Protein AF-A0A357KNW3-F1 (afdb_monomer)

Radius of gyration: 24.99 Å; Cα contacts (8 Å, |Δi|>4): 440; chains: 1; bounding box: 54×66×64 Å

Mean predicted aligned error: 5.66 Å

Solvent-accessible surface area (backbone atoms only — not comparable to full-atom values): 17071 Å² total; per-residue (Å²): 138,83,79,76,77,76,59,96,86,37,42,68,58,29,43,52,49,17,56,53,26,47,78,66,72,36,52,70,63,14,50,54,28,35,54,54,20,33,71,77,40,81,80,43,59,69,56,43,49,56,43,24,56,51,24,54,76,69,62,43,50,71,61,18,48,56,42,24,58,59,33,40,73,35,95,89,40,25,58,59,20,27,46,52,47,13,49,54,27,45,77,70,65,39,37,71,62,12,35,64,26,20,67,70,41,83,58,72,91,58,22,66,64,28,53,53,47,35,29,50,28,29,41,77,72,69,37,47,70,59,18,52,51,48,43,55,55,52,39,72,76,52,88,53,66,67,64,38,49,52,43,49,52,53,50,33,45,53,28,46,78,69,68,37,39,69,58,22,38,52,51,41,53,57,51,35,72,81,44,73,79,45,54,68,55,34,49,55,35,17,56,36,18,54,79,66,72,33,55,73,53,20,50,54,31,33,48,53,41,38,70,78,36,80,79,46,35,66,46,29,26,53,50,11,38,50,27,38,72,79,39,89,50,45,75,59,11,46,54,30,27,52,52,14,30,75,75,42,79,83,41,35,70,43,31,26,40,46,9,50,40,29,41,76,72,68,40,54,71,61,11,45,55,29,17,54,53,13,37,72,74,42,90,42,60,66,41,35,43,55,37,22,54,49,32,39,78,72,67,42,46,71,60,18,52,51,42,42,54,55,39,35,73,78,40,77,78,44,66,68,48,52,55,50,53,57,61,75,74,109

Foldseek 3Di:
DDPPPDDPQALVVLQVVLVVCVVVVVLVSSLVSLVSSCVSPVPPLVSLLVNLVSCVVVLVLVSNLVSLVSSCPDPVCVLVSLQSQLVNCVVVVVLVRSLVSLVVNDDDPCVLVSQLSNLVSCLSVVNNVVSLVSLVVVLVVDDDPVSNVSSLLSNLVSCVVVVVLVVSLVSLVVVCVVVVLPLVSLCSNLVSCVSVVNPVSNLVSLVSNCVVPVQPLVSLLVNLLCCLPVHPPLVSSLVSLVSSCVNPVQALSSLLSNLSSCVSVVVLVSSLVSLVSSCVSPVAQVSLLSNLVSCVVVVVLVVSLVSLVVSCVVVVPPPSSVVSNVVSVD

Nearest PDB structures (foldseek):
  7rqf-assembly1_A  TM=8.448E-01  e=4.863E-18  Pseudomonas aeruginosa PAO1
  8sxg-assembly1_C  TM=8.607E-01  e=9.891E-18  Pseudomonas aeruginosa
  6eou-assembly1_A  TM=5.782E-01  e=3.228E-12  Homo sapiens
  4r7s-assembly1_A  TM=6.249E-01  e=8.201E-07  Parabacteroides merdae ATCC 43184
  1fch-assembly1_A  TM=4.458E-01  e=5.600E-06  Homo sapiens

Structure (mmCIF, N/CA/C/O backbone):
data_AF-A0A357KNW3-F1
#
_entry.id   AF-A0A357KNW3-F1
#
loop_
_atom_site.group_PDB
_atom_site.id
_atom_site.type_symbol
_atom_site.label_atom_id
_atom_site.label_alt_id
_atom_site.label_comp_id
_atom_site.label_asym_id
_atom_site.label_entity_id
_atom_site.label_seq_id
_atom_site.pdbx_PDB_ins_code
_atom_site.Ca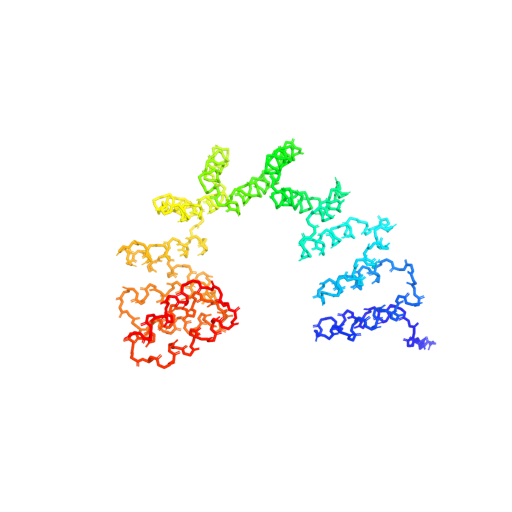rtn_x
_atom_site.Cartn_y
_atom_site.Cartn_z
_atom_site.occupancy
_atom_site.B_iso_or_equiv
_atom_site.auth_seq_id
_atom_site.auth_comp_id
_atom_site.auth_asym_id
_atom_site.auth_atom_id
_atom_site.pdbx_PDB_model_num
ATOM 1 N N . ARG A 1 1 ? 19.218 -44.886 -27.984 1.00 38.03 1 ARG A N 1
ATOM 2 C CA . ARG A 1 1 ? 18.604 -44.031 -26.939 1.00 38.03 1 ARG A CA 1
ATOM 3 C C . ARG A 1 1 ? 19.745 -43.354 -26.192 1.00 38.03 1 ARG A C 1
ATOM 5 O O . ARG A 1 1 ? 20.152 -43.831 -25.143 1.00 38.03 1 ARG A O 1
ATOM 12 N N . GLU A 1 2 ? 20.323 -42.320 -26.797 1.00 39.97 2 GLU A N 1
ATOM 13 C CA . GLU A 1 2 ? 21.315 -41.470 -26.139 1.00 39.97 2 GLU A CA 1
ATOM 14 C C . GLU A 1 2 ? 20.569 -40.546 -25.180 1.00 39.97 2 GLU A C 1
ATOM 16 O O . GLU A 1 2 ? 19.839 -39.655 -25.602 1.00 39.97 2 GLU A O 1
ATOM 21 N N . MET A 1 3 ? 20.700 -40.802 -23.880 1.00 39.72 3 MET A N 1
ATOM 22 C CA . MET A 1 3 ? 20.480 -39.759 -22.888 1.00 39.72 3 MET A CA 1
ATOM 23 C C . MET A 1 3 ? 21.673 -38.812 -22.997 1.00 39.72 3 MET A C 1
ATOM 25 O O . MET A 1 3 ? 22.758 -39.120 -22.504 1.00 39.72 3 MET A O 1
ATOM 29 N N . THR A 1 4 ? 21.486 -37.685 -23.678 1.00 44.97 4 THR A N 1
ATOM 30 C CA . THR A 1 4 ? 22.385 -36.536 -23.598 1.00 44.97 4 THR A CA 1
ATOM 31 C C . THR A 1 4 ? 22.527 -36.160 -22.126 1.00 44.97 4 THR A C 1
ATOM 33 O O . THR A 1 4 ? 21.596 -35.659 -21.495 1.00 44.97 4 THR A O 1
ATOM 36 N N . ARG A 1 5 ? 23.698 -36.445 -21.546 1.00 45.50 5 ARG A N 1
ATOM 37 C CA . ARG A 1 5 ? 24.138 -35.834 -20.289 1.00 45.50 5 ARG A CA 1
ATOM 38 C C . ARG A 1 5 ? 24.083 -34.324 -20.510 1.00 45.50 5 ARG A C 1
ATOM 40 O O . ARG A 1 5 ? 24.938 -33.790 -21.211 1.00 45.50 5 ARG A O 1
ATOM 47 N N . LYS A 1 6 ? 23.060 -33.652 -19.975 1.00 53.25 6 LYS A N 1
ATOM 48 C CA . LYS A 1 6 ? 23.026 -32.189 -19.946 1.00 53.25 6 LYS A CA 1
ATOM 49 C C . LYS A 1 6 ? 24.249 -31.723 -19.161 1.00 53.25 6 LYS A C 1
ATOM 51 O O . LYS A 1 6 ? 24.476 -32.190 -18.043 1.00 53.25 6 LYS A O 1
ATOM 56 N N . SER A 1 7 ? 25.072 -30.896 -19.795 1.00 56.16 7 SER A N 1
ATOM 57 C CA . SER A 1 7 ? 26.295 -30.384 -19.186 1.00 56.16 7 SER A CA 1
ATOM 58 C C . SER A 1 7 ? 25.946 -29.536 -17.951 1.00 56.16 7 SER A C 1
ATOM 60 O O . SER A 1 7 ? 24.917 -28.861 -17.970 1.00 56.16 7 SER A O 1
ATOM 62 N N . PRO A 1 8 ? 26.780 -29.523 -16.894 1.00 58.44 8 PRO A N 1
ATOM 63 C CA . PRO A 1 8 ? 26.630 -28.611 -15.750 1.00 58.44 8 PRO A CA 1
ATOM 64 C C . PRO A 1 8 ? 26.615 -27.121 -16.141 1.00 58.44 8 PRO A C 1
ATOM 66 O O . PRO A 1 8 ? 26.144 -26.292 -15.369 1.00 58.44 8 PRO A O 1
ATOM 69 N N . ASP A 1 9 ? 27.094 -26.812 -17.349 1.00 65.94 9 ASP A N 1
ATOM 70 C CA . ASP A 1 9 ? 27.173 -25.484 -17.960 1.00 65.94 9 ASP A CA 1
ATOM 71 C C . ASP A 1 9 ? 26.069 -25.270 -19.017 1.00 65.94 9 ASP A C 1
ATOM 73 O O . ASP A 1 9 ? 26.326 -24.819 -20.131 1.00 65.94 9 ASP A O 1
ATOM 77 N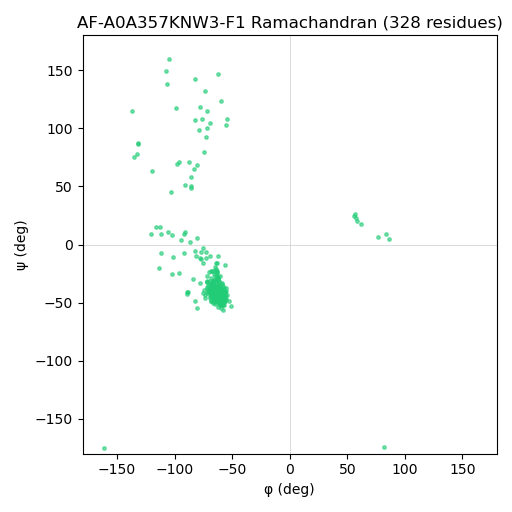 N . ASP A 1 10 ? 24.831 -25.652 -18.701 1.00 86.62 10 ASP A N 1
ATOM 78 C CA . ASP A 1 10 ? 23.648 -25.329 -19.509 1.00 86.62 10 ASP A CA 1
ATOM 79 C C . ASP A 1 10 ? 22.937 -24.111 -18.896 1.00 86.62 10 ASP A C 1
ATOM 81 O O . ASP A 1 10 ? 22.465 -24.156 -17.755 1.00 86.62 10 ASP A O 1
ATOM 85 N N . ALA A 1 11 ? 22.865 -23.012 -19.652 1.00 88.44 11 ALA A N 1
ATOM 86 C CA . ALA A 1 11 ? 22.267 -21.760 -19.197 1.00 88.44 11 ALA A CA 1
ATOM 87 C C . ALA A 1 11 ? 20.791 -21.923 -18.789 1.00 88.44 11 ALA A C 1
ATOM 89 O O . ALA A 1 11 ? 20.365 -21.306 -17.812 1.00 88.44 11 ALA A O 1
ATOM 90 N N . GLU A 1 12 ? 20.023 -22.796 -19.453 1.00 88.50 12 GLU A N 1
ATOM 91 C CA . GLU A 1 12 ? 18.617 -23.046 -19.104 1.00 88.50 12 GLU A CA 1
ATOM 92 C C . GLU A 1 12 ? 18.477 -23.809 -17.779 1.00 88.50 12 GLU A C 1
ATOM 94 O O . GLU A 1 12 ? 17.554 -23.563 -16.987 1.00 88.50 12 GLU A O 1
ATOM 99 N N . LEU A 1 13 ? 19.404 -24.737 -17.510 1.00 90.25 13 LEU A N 1
ATOM 100 C CA . LEU A 1 13 ? 19.455 -25.451 -16.234 1.00 90.25 13 LEU A CA 1
ATOM 101 C C . LEU A 1 13 ? 19.852 -24.511 -15.099 1.00 90.25 13 LEU A C 1
ATOM 103 O O . LEU A 1 13 ? 19.216 -24.538 -14.045 1.00 90.25 13 LEU A O 1
ATOM 107 N N . LEU A 1 14 ? 20.851 -23.655 -15.323 1.00 92.44 14 LEU A N 1
ATOM 108 C CA . LEU A 1 14 ? 21.273 -22.647 -14.352 1.00 92.44 14 LEU A CA 1
ATOM 109 C C . LEU A 1 14 ? 20.150 -21.641 -14.069 1.00 92.44 14 LEU A C 1
ATOM 111 O O . LEU A 1 14 ? 19.898 -21.338 -12.905 1.00 92.44 14 LEU A O 1
ATOM 115 N N . HIS A 1 15 ? 19.404 -21.206 -15.090 1.00 92.31 15 HIS A N 1
ATOM 116 C CA . HIS A 1 15 ? 18.210 -20.366 -14.925 1.00 92.31 15 HIS A CA 1
ATOM 117 C C . HIS A 1 15 ? 17.147 -21.042 -14.066 1.00 92.31 15 HIS A C 1
ATOM 119 O O . HIS A 1 15 ? 16.589 -20.455 -13.139 1.00 92.31 15 HIS A O 1
ATOM 125 N N . SER A 1 16 ? 16.845 -22.301 -14.369 1.00 92.94 16 SER A N 1
ATOM 126 C CA . SER A 1 16 ? 15.817 -23.051 -13.652 1.00 92.94 16 SER A CA 1
ATOM 127 C C . SER A 1 16 ? 16.219 -23.305 -12.201 1.00 92.94 16 SER A C 1
ATOM 129 O O . SER A 1 16 ? 15.393 -23.126 -11.305 1.00 92.94 16 SER A O 1
ATOM 131 N N . LEU A 1 17 ? 17.493 -23.620 -11.956 1.00 94.00 17 LEU A N 1
ATOM 132 C CA . LEU A 1 17 ? 18.052 -23.735 -10.613 1.00 94.00 17 LEU A CA 1
ATOM 133 C C . LEU A 1 17 ? 17.984 -22.401 -9.860 1.00 94.00 17 LEU A C 1
ATOM 135 O O . LEU A 1 17 ? 17.530 -22.378 -8.719 1.00 94.00 17 LEU A O 1
ATOM 139 N N . ALA A 1 18 ? 18.362 -21.292 -10.498 1.00 94.19 18 ALA A N 1
ATOM 140 C CA . ALA A 1 18 ? 18.275 -19.962 -9.904 1.00 94.19 18 ALA A CA 1
ATOM 141 C C . ALA A 1 18 ? 16.837 -19.633 -9.471 1.00 94.19 18 ALA A C 1
ATOM 143 O O . ALA A 1 18 ? 16.607 -19.251 -8.327 1.00 94.19 18 ALA A O 1
ATOM 144 N N . ARG A 1 19 ? 15.839 -19.890 -10.329 1.00 93.62 19 ARG A N 1
ATOM 145 C CA . ARG A 1 19 ? 14.414 -19.711 -9.989 1.00 93.62 19 ARG A CA 1
ATOM 146 C C . ARG A 1 19 ? 13.968 -20.577 -8.810 1.00 93.62 19 ARG A C 1
ATOM 148 O O . ARG A 1 19 ? 13.174 -20.124 -7.988 1.00 93.62 19 ARG A O 1
ATOM 155 N N . MET A 1 20 ? 14.455 -21.816 -8.710 1.00 95.31 20 MET A N 1
ATOM 156 C CA . MET A 1 20 ? 14.173 -22.679 -7.556 1.00 95.31 20 MET A CA 1
ATOM 157 C C . MET A 1 20 ? 14.801 -22.137 -6.270 1.00 95.31 20 MET A C 1
ATOM 159 O O . MET A 1 20 ? 14.164 -22.184 -5.221 1.00 95.31 20 MET A O 1
ATOM 163 N N . LEU A 1 21 ? 16.020 -21.602 -6.352 1.00 95.12 21 LEU A N 1
ATOM 164 C CA . LEU A 1 21 ? 16.721 -21.003 -5.218 1.00 95.12 21 LEU A CA 1
ATOM 165 C C . LEU A 1 21 ? 16.020 -19.729 -4.726 1.00 95.12 21 LEU A C 1
ATOM 167 O O . LEU A 1 21 ? 15.837 -19.592 -3.520 1.00 95.12 21 LEU A O 1
ATOM 171 N N . VAL A 1 22 ? 15.519 -18.876 -5.631 1.00 93.62 22 VAL A N 1
ATOM 172 C CA . VAL A 1 22 ? 14.667 -17.723 -5.270 1.00 93.62 22 VAL A CA 1
ATOM 173 C C . VAL A 1 22 ? 13.430 -18.183 -4.497 1.00 93.62 22 VAL A C 1
ATOM 175 O O . VAL A 1 22 ? 13.154 -17.663 -3.424 1.00 93.62 22 VAL A O 1
ATOM 178 N N . LYS A 1 23 ? 12.717 -19.213 -4.977 1.00 93.25 23 LYS A N 1
ATOM 179 C CA . LYS A 1 23 ? 11.541 -19.764 -4.268 1.00 93.25 23 LYS A CA 1
ATOM 180 C C . LYS A 1 23 ? 11.873 -20.360 -2.897 1.00 93.25 23 LYS A C 1
ATOM 182 O O . LYS A 1 23 ? 10.988 -20.476 -2.057 1.00 93.25 23 LYS A O 1
ATOM 187 N N . ALA A 1 24 ? 13.121 -20.767 -2.690 1.00 94.69 24 ALA A N 1
ATOM 188 C CA . ALA A 1 24 ? 13.625 -21.272 -1.420 1.00 94.69 24 ALA A CA 1
ATOM 189 C C . ALA A 1 24 ? 14.240 -20.168 -0.535 1.00 94.69 24 ALA A C 1
ATOM 191 O O . ALA A 1 24 ? 14.865 -20.499 0.470 1.00 94.69 24 ALA A O 1
ATOM 192 N N . ASN A 1 25 ? 14.097 -18.887 -0.905 1.00 93.06 25 ASN A N 1
ATOM 193 C CA . ASN A 1 25 ? 14.701 -17.725 -0.240 1.00 93.06 25 ASN A CA 1
ATOM 194 C C . ASN A 1 25 ? 16.238 -17.792 -0.135 1.00 93.06 25 ASN A C 1
ATOM 196 O O . ASN A 1 25 ? 16.834 -17.221 0.774 1.00 93.06 25 ASN A O 1
ATOM 200 N N . ARG A 1 26 ? 16.897 -18.511 -1.052 1.00 95.25 26 ARG A N 1
ATOM 201 C CA . ARG A 1 26 ? 18.362 -18.612 -1.154 1.00 95.25 26 ARG A CA 1
ATOM 202 C C . ARG A 1 26 ? 18.866 -17.648 -2.221 1.00 95.25 26 ARG A C 1
ATOM 204 O O . ARG A 1 26 ? 19.261 -18.060 -3.315 1.00 95.25 26 ARG A O 1
ATOM 211 N N . TYR A 1 27 ? 18.767 -16.360 -1.927 1.00 93.06 27 TYR A N 1
ATOM 212 C CA . TYR A 1 27 ? 18.923 -15.301 -2.919 1.00 93.06 27 TYR A CA 1
ATOM 213 C C . TYR A 1 27 ? 20.358 -15.155 -3.432 1.00 93.06 27 TYR A C 1
ATOM 215 O O . TYR A 1 27 ? 20.560 -15.026 -4.636 1.00 93.06 27 TYR A O 1
ATOM 223 N N . GLU A 1 28 ? 21.362 -15.274 -2.568 1.00 92.75 28 GLU A N 1
ATOM 224 C CA . GLU A 1 28 ? 22.778 -15.182 -2.939 1.00 92.75 28 GLU A CA 1
ATOM 225 C C . GLU A 1 28 ? 23.192 -16.350 -3.847 1.00 92.75 28 GLU A C 1
ATOM 227 O O . GLU A 1 28 ? 23.894 -16.174 -4.846 1.00 92.75 28 GLU A O 1
ATOM 232 N N . ASP A 1 29 ? 22.699 -17.555 -3.548 1.00 94.44 29 ASP A N 1
ATOM 233 C CA . ASP A 1 29 ? 22.936 -18.728 -4.390 1.00 94.44 29 ASP A CA 1
ATOM 234 C C . ASP A 1 29 ? 22.255 -18.582 -5.753 1.00 94.44 29 ASP A C 1
ATOM 236 O O . ASP A 1 29 ? 22.840 -18.949 -6.779 1.00 94.44 29 ASP A O 1
ATOM 240 N N . ALA A 1 30 ? 21.024 -18.055 -5.768 1.00 95.69 30 ALA A N 1
ATOM 241 C CA . ALA A 1 30 ? 20.287 -17.773 -6.994 1.00 95.69 30 ALA A CA 1
ATOM 242 C C . ALA A 1 30 ? 21.027 -16.748 -7.859 1.00 95.69 30 ALA A C 1
ATOM 244 O O . ALA A 1 30 ? 21.212 -16.982 -9.054 1.00 95.69 30 ALA A O 1
ATOM 245 N N . HIS A 1 31 ? 21.504 -15.663 -7.246 1.00 94.56 31 HIS A N 1
ATOM 246 C CA . HIS A 1 31 ? 22.295 -14.617 -7.893 1.00 94.56 31 HIS A CA 1
ATOM 247 C C . HIS A 1 31 ? 23.541 -15.206 -8.558 1.00 94.56 31 HIS A C 1
ATOM 249 O O . HIS A 1 31 ? 23.752 -15.018 -9.757 1.00 94.56 31 HIS A O 1
ATOM 255 N N . SER A 1 32 ? 24.283 -16.059 -7.840 1.00 94.44 32 SER A N 1
ATOM 256 C CA . SER A 1 32 ? 25.444 -16.763 -8.397 1.00 94.44 32 SER A CA 1
ATOM 257 C C . SER A 1 32 ? 25.093 -17.627 -9.617 1.00 94.44 32 SER A C 1
ATOM 259 O O . SER A 1 32 ? 25.837 -17.637 -10.603 1.00 94.44 32 SER A O 1
ATOM 261 N N . GLN A 1 33 ? 23.963 -18.346 -9.596 1.00 95.38 33 GLN A N 1
ATOM 262 C CA . GLN A 1 33 ? 23.545 -19.160 -10.746 1.00 95.38 33 GLN A CA 1
ATOM 263 C C . GLN A 1 33 ? 23.121 -18.302 -11.941 1.00 95.38 33 GLN A C 1
ATOM 265 O O . GLN A 1 33 ? 23.496 -18.620 -13.069 1.00 95.38 33 GLN A O 1
ATOM 270 N N . TYR A 1 34 ? 22.402 -17.202 -11.710 1.00 95.12 34 TYR A N 1
ATOM 271 C CA . TYR A 1 34 ? 22.047 -16.252 -12.764 1.00 95.12 34 TYR A CA 1
ATOM 272 C C . TYR A 1 34 ? 23.286 -15.641 -13.420 1.00 95.12 34 TYR A C 1
ATOM 274 O O . TYR A 1 34 ? 23.376 -15.618 -14.646 1.00 95.12 34 TYR A O 1
ATOM 282 N N . GLN A 1 35 ? 24.282 -15.226 -12.633 1.00 94.12 35 GLN A N 1
ATOM 283 C CA . GLN A 1 35 ? 25.541 -14.707 -13.170 1.00 94.12 35 GLN A CA 1
ATOM 284 C C . GLN A 1 35 ? 26.280 -15.744 -14.024 1.00 94.12 35 GLN A C 1
ATOM 286 O O . GLN A 1 35 ? 26.827 -15.405 -15.073 1.00 94.12 35 GLN A O 1
ATOM 291 N N . LYS A 1 36 ? 26.301 -17.017 -13.606 1.00 94.31 36 LYS A N 1
ATOM 292 C CA . LYS A 1 36 ? 26.880 -18.100 -14.418 1.00 94.31 36 LYS A CA 1
ATOM 293 C C . LYS A 1 36 ? 26.101 -18.307 -15.716 1.00 94.31 36 LYS A C 1
ATOM 295 O O . LYS A 1 36 ? 26.723 -18.396 -16.770 1.00 94.31 36 LYS A O 1
ATOM 300 N N . ALA A 1 37 ? 24.769 -18.330 -15.654 1.00 94.19 37 ALA A N 1
ATOM 301 C CA . ALA A 1 37 ? 23.917 -18.468 -16.833 1.00 94.19 37 ALA A CA 1
ATOM 302 C C . ALA A 1 37 ? 24.152 -17.321 -17.831 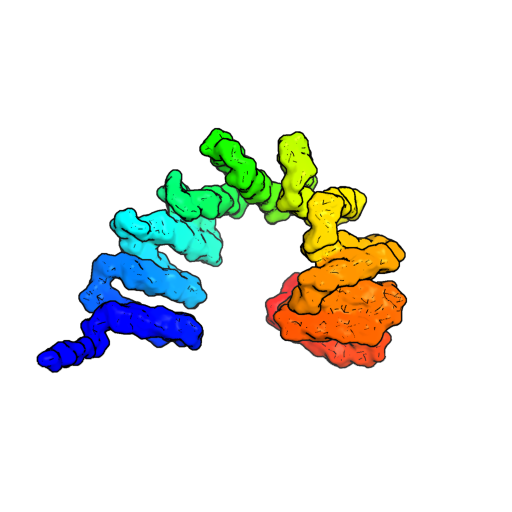1.00 94.19 37 ALA A C 1
ATOM 304 O O . ALA A 1 37 ? 24.328 -17.561 -19.024 1.00 94.19 37 ALA A O 1
ATOM 305 N N . LEU A 1 38 ? 24.250 -16.084 -17.336 1.00 92.56 38 LEU A N 1
ATOM 306 C CA . LEU A 1 38 ? 24.493 -14.902 -18.159 1.00 92.56 38 LEU A CA 1
ATOM 307 C C . LEU A 1 38 ? 25.913 -14.879 -18.748 1.00 92.56 38 LEU A C 1
ATOM 309 O O . LEU A 1 38 ? 26.095 -14.421 -19.868 1.00 92.56 38 LEU A O 1
ATOM 313 N N . LYS A 1 39 ? 26.926 -15.427 -18.062 1.00 92.88 39 LYS A N 1
ATOM 314 C CA . LYS A 1 39 ? 28.266 -15.611 -18.659 1.00 92.88 39 LYS A CA 1
ATOM 315 C C . LYS A 1 39 ? 28.243 -16.549 -19.868 1.00 92.88 39 LYS A C 1
ATOM 317 O O . LYS A 1 39 ? 29.023 -16.346 -20.793 1.00 92.88 39 LYS A O 1
ATOM 322 N N . LEU A 1 40 ? 27.371 -17.560 -19.860 1.00 92.94 40 LEU A N 1
ATOM 323 C CA . LEU A 1 40 ? 27.194 -18.484 -20.985 1.00 92.94 40 LEU A CA 1
ATOM 324 C C . LEU A 1 40 ? 26.359 -17.870 -22.114 1.00 92.94 40 LEU A C 1
ATOM 326 O O . LEU A 1 40 ? 26.599 -18.172 -23.280 1.00 92.94 40 LEU A O 1
ATOM 330 N N . GLN A 1 41 ? 25.392 -17.010 -21.778 1.00 92.50 41 GLN A N 1
ATOM 331 C CA . GLN A 1 41 ? 24.532 -16.315 -22.739 1.00 92.50 41 GLN A CA 1
ATOM 332 C C . GLN A 1 41 ? 24.424 -14.811 -22.416 1.00 92.50 41 GLN A C 1
ATOM 334 O O . GLN A 1 41 ? 23.407 -14.371 -21.876 1.00 92.50 41 GLN A O 1
ATOM 339 N N . PRO A 1 42 ? 25.442 -13.996 -22.759 1.00 88.06 42 PRO A N 1
ATOM 340 C CA . PRO A 1 42 ? 25.517 -12.591 -22.331 1.00 88.06 42 PRO A CA 1
ATOM 341 C C . PRO A 1 42 ? 24.423 -11.668 -22.878 1.00 88.06 42 PRO A C 1
ATOM 343 O O . PRO A 1 42 ? 24.212 -10.586 -22.327 1.00 88.06 42 PRO A O 1
ATOM 346 N N . GLU A 1 43 ? 23.756 -12.070 -23.959 1.00 87.00 43 GLU A N 1
ATOM 347 C CA . GLU A 1 43 ? 22.685 -11.320 -24.635 1.00 87.00 43 GLU A CA 1
ATOM 348 C C . GLU A 1 43 ? 21.290 -11.910 -24.371 1.00 87.00 43 GLU A C 1
ATOM 350 O O . GLU A 1 43 ? 20.310 -11.519 -25.001 1.00 87.00 43 GLU A O 1
ATOM 355 N N . ASN A 1 44 ? 21.166 -12.853 -23.433 1.00 91.06 44 ASN A N 1
ATOM 356 C CA . ASN A 1 44 ? 19.862 -13.373 -23.044 1.00 91.06 44 ASN A CA 1
ATOM 357 C C . ASN A 1 44 ? 19.161 -12.384 -22.097 1.00 91.06 44 ASN A C 1
ATOM 359 O O . ASN A 1 44 ? 19.420 -12.347 -20.891 1.00 91.06 44 ASN A O 1
ATOM 363 N N . PHE A 1 45 ? 18.259 -11.583 -22.662 1.00 92.56 45 PHE A N 1
ATOM 364 C CA . PHE A 1 45 ? 17.516 -10.564 -21.926 1.00 92.56 45 PHE A CA 1
ATOM 365 C C . PHE A 1 45 ? 16.530 -11.135 -20.895 1.00 92.56 45 PHE A C 1
ATOM 367 O O . PHE A 1 45 ? 16.249 -10.452 -19.916 1.00 92.56 45 PHE A O 1
ATOM 374 N N . ASP A 1 46 ? 16.062 -12.380 -21.032 1.00 91.69 46 ASP A N 1
ATOM 375 C CA . ASP A 1 46 ? 15.208 -13.022 -20.018 1.00 91.69 46 ASP A CA 1
ATOM 376 C C . ASP A 1 46 ? 16.002 -13.386 -18.755 1.00 91.69 46 ASP A C 1
ATOM 378 O O . ASP A 1 46 ? 15.517 -13.237 -17.624 1.00 91.69 46 ASP A O 1
ATOM 382 N N . LEU A 1 47 ? 17.249 -13.840 -18.933 1.00 92.75 47 LEU A N 1
ATOM 383 C CA . LEU A 1 47 ? 18.184 -14.062 -17.827 1.00 92.75 47 LEU A CA 1
ATOM 384 C C . LEU A 1 47 ? 18.565 -12.746 -17.165 1.00 92.75 47 LEU A C 1
ATOM 386 O O . LEU A 1 47 ? 18.558 -12.660 -15.938 1.00 92.75 47 LEU A O 1
ATOM 390 N N . LEU A 1 48 ? 18.863 -11.728 -17.976 1.00 94.12 48 LEU A N 1
ATOM 391 C CA . LEU A 1 48 ? 19.208 -10.401 -17.484 1.00 94.12 48 LEU A CA 1
ATOM 392 C C . LEU A 1 48 ? 18.050 -9.778 -16.698 1.00 94.12 48 LEU A C 1
ATOM 394 O O . LEU A 1 48 ? 18.279 -9.249 -15.617 1.00 94.12 48 LEU A O 1
ATOM 398 N N . TYR A 1 49 ? 16.816 -9.907 -17.189 1.00 94.88 49 TYR A N 1
ATOM 399 C CA . TYR A 1 49 ? 15.617 -9.477 -16.474 1.00 94.88 49 TYR A CA 1
ATOM 400 C C . TYR A 1 49 ? 15.472 -10.198 -15.134 1.00 94.88 49 TYR A C 1
ATOM 402 O O . TYR A 1 49 ? 15.339 -9.555 -14.097 1.00 94.88 49 TYR A O 1
ATOM 410 N N . SER A 1 50 ? 15.579 -11.530 -15.132 1.00 94.81 50 SER A N 1
ATOM 411 C CA . SER A 1 50 ? 15.462 -12.325 -13.904 1.00 94.81 50 SER A CA 1
ATOM 412 C C . SER A 1 50 ? 16.527 -11.955 -12.858 1.00 94.81 50 SER A C 1
ATOM 414 O O . SER A 1 50 ? 16.214 -11.873 -11.670 1.00 94.81 50 SER A O 1
ATOM 416 N N . LEU A 1 51 ? 17.772 -11.726 -13.294 1.00 95.88 51 LEU A N 1
ATOM 417 C CA . LEU A 1 51 ? 18.873 -11.290 -12.433 1.00 95.88 51 LEU A CA 1
ATOM 418 C C . LEU A 1 51 ? 18.630 -9.880 -11.888 1.00 95.88 51 LEU A C 1
ATOM 420 O O . LEU A 1 51 ? 18.719 -9.675 -10.682 1.00 95.88 51 LEU A O 1
ATOM 424 N N . ALA A 1 52 ? 18.266 -8.939 -12.757 1.00 95.94 52 ALA A N 1
ATOM 425 C CA . ALA A 1 52 ? 18.012 -7.559 -12.375 1.00 95.94 52 ALA A CA 1
ATOM 426 C C . ALA A 1 52 ? 16.889 -7.447 -11.332 1.00 95.94 52 ALA A C 1
ATOM 428 O O . ALA A 1 52 ? 17.035 -6.729 -10.349 1.00 95.94 52 ALA A O 1
ATOM 429 N N . LEU A 1 53 ? 15.789 -8.195 -11.488 1.00 94.62 53 LEU A N 1
ATOM 430 C CA . LEU A 1 53 ? 14.713 -8.214 -10.490 1.00 94.62 53 LEU A CA 1
ATOM 431 C C . LEU A 1 53 ? 15.173 -8.748 -9.133 1.00 94.62 53 LEU A C 1
ATOM 433 O O . LEU A 1 53 ? 14.770 -8.219 -8.099 1.00 94.62 53 LEU A O 1
ATOM 437 N N . LEU A 1 54 ? 16.018 -9.782 -9.135 1.00 95.62 54 LEU A N 1
ATOM 438 C CA . LEU A 1 54 ? 16.600 -10.315 -7.909 1.00 95.62 54 LEU A CA 1
ATOM 439 C C . LEU A 1 54 ? 17.506 -9.279 -7.227 1.00 95.62 54 LEU A C 1
ATOM 441 O O . LEU A 1 54 ? 17.466 -9.146 -6.011 1.00 95.62 54 LEU A O 1
ATOM 445 N N . GLU A 1 55 ? 18.292 -8.529 -7.995 1.00 96.44 55 GLU A N 1
ATOM 446 C CA . GLU A 1 55 ? 19.170 -7.475 -7.472 1.00 96.44 55 GLU A CA 1
ATOM 447 C C . GLU A 1 55 ? 18.383 -6.287 -6.898 1.00 96.44 55 GLU A C 1
ATOM 449 O O . GLU A 1 55 ? 18.776 -5.727 -5.875 1.00 96.44 55 GLU A O 1
ATOM 454 N N . VAL A 1 56 ? 17.237 -5.938 -7.498 1.00 95.31 56 VAL A N 1
ATOM 455 C CA . VAL A 1 56 ? 16.301 -4.955 -6.923 1.00 95.31 56 VAL A CA 1
ATOM 456 C C . VAL A 1 56 ? 15.771 -5.436 -5.569 1.00 95.31 56 VAL A C 1
ATOM 458 O O . VAL A 1 56 ? 15.782 -4.665 -4.612 1.00 95.31 56 VAL A O 1
ATOM 461 N N . GLU A 1 57 ? 15.351 -6.701 -5.466 1.00 91.50 57 GLU A N 1
ATOM 462 C CA . GLU A 1 57 ? 14.854 -7.292 -4.212 1.00 91.50 57 GLU A CA 1
ATOM 463 C C . GLU A 1 57 ? 15.943 -7.343 -3.128 1.00 91.50 57 GLU A C 1
ATOM 465 O O . GLU A 1 57 ? 15.704 -7.011 -1.968 1.00 91.50 57 GLU A O 1
ATOM 470 N N . LEU A 1 58 ? 17.171 -7.689 -3.523 1.00 93.06 58 LEU A N 1
ATOM 471 C CA . LEU A 1 58 ? 18.349 -7.702 -2.654 1.00 93.06 58 LEU A CA 1
ATOM 472 C C . LEU A 1 58 ? 18.867 -6.303 -2.294 1.00 93.06 58 LEU A C 1
ATOM 474 O O . LEU A 1 58 ? 19.779 -6.182 -1.475 1.00 93.06 58 LEU A O 1
ATOM 478 N N . LYS A 1 59 ? 18.305 -5.248 -2.895 1.00 94.25 59 LYS A N 1
ATOM 479 C CA . LYS A 1 59 ? 18.745 -3.852 -2.754 1.00 94.25 59 LYS A CA 1
ATOM 480 C C . LYS A 1 59 ? 20.207 -3.619 -3.149 1.00 94.25 59 LYS A C 1
ATOM 482 O O . LYS A 1 59 ? 20.816 -2.628 -2.744 1.00 94.25 59 LYS A O 1
ATOM 487 N N . THR A 1 60 ? 20.766 -4.495 -3.980 1.00 95.69 60 THR A N 1
ATOM 488 C CA . THR A 1 60 ? 22.073 -4.318 -4.626 1.00 95.69 60 THR A CA 1
ATOM 489 C C . THR A 1 60 ? 21.881 -3.400 -5.829 1.00 95.69 60 THR A C 1
ATOM 491 O O . THR A 1 60 ? 21.852 -3.821 -6.987 1.00 95.69 60 THR A O 1
ATOM 494 N N . TYR A 1 61 ? 21.585 -2.136 -5.524 1.00 95.56 61 TYR A N 1
ATOM 495 C CA . TYR A 1 61 ? 21.041 -1.195 -6.494 1.00 95.56 61 TYR A CA 1
ATOM 496 C C . TYR A 1 61 ? 22.041 -0.801 -7.589 1.00 95.56 61 TYR A C 1
ATOM 498 O O . TYR A 1 61 ? 21.614 -0.504 -8.700 1.00 95.56 61 TYR A O 1
ATOM 506 N N . ASP A 1 62 ? 23.348 -0.808 -7.317 1.00 96.56 62 ASP A N 1
ATOM 507 C CA . ASP A 1 62 ? 24.360 -0.463 -8.326 1.00 96.56 62 ASP A CA 1
ATOM 508 C C . ASP A 1 62 ? 24.442 -1.533 -9.424 1.00 96.56 62 ASP A C 1
ATOM 510 O O . ASP A 1 62 ? 24.446 -1.222 -10.622 1.00 96.56 62 ASP A O 1
ATOM 514 N N . GLU A 1 63 ? 24.433 -2.806 -9.026 1.00 95.44 63 GLU A N 1
ATOM 515 C CA . GLU A 1 63 ? 24.348 -3.942 -9.939 1.00 95.44 63 GLU A CA 1
ATOM 516 C C . GLU A 1 63 ? 23.016 -3.939 -10.694 1.00 95.44 63 GLU A C 1
ATOM 518 O O . GLU A 1 63 ? 23.012 -4.039 -11.926 1.00 95.44 63 GLU A O 1
ATOM 523 N N . ALA A 1 64 ? 21.905 -3.713 -9.980 1.00 96.88 64 ALA A N 1
ATOM 524 C CA . ALA A 1 64 ? 20.576 -3.646 -10.578 1.00 96.88 64 ALA A CA 1
ATOM 525 C C . ALA A 1 64 ? 20.504 -2.565 -11.666 1.00 96.88 64 ALA A C 1
ATOM 527 O O . ALA A 1 64 ? 20.068 -2.848 -12.777 1.00 96.88 64 ALA A O 1
ATOM 528 N N . VAL A 1 65 ? 20.973 -1.341 -11.395 1.00 97.56 65 VAL A N 1
ATOM 529 C CA . VAL A 1 65 ? 20.976 -0.244 -12.380 1.00 97.56 65 VAL A CA 1
ATOM 530 C C . VAL A 1 65 ? 21.824 -0.597 -13.597 1.00 97.56 65 VAL A C 1
ATOM 532 O O . VAL A 1 65 ? 21.402 -0.345 -14.727 1.00 97.56 65 VAL A O 1
ATOM 535 N N . THR A 1 66 ? 22.984 -1.224 -13.397 1.00 95.94 66 THR A N 1
ATOM 536 C CA . THR A 1 66 ? 23.858 -1.656 -14.498 1.00 95.94 66 THR A CA 1
ATOM 537 C C . THR A 1 66 ? 23.145 -2.660 -15.407 1.00 95.94 66 THR A C 1
ATOM 539 O O . THR A 1 66 ? 23.081 -2.472 -16.626 1.00 95.94 66 THR A O 1
ATOM 542 N N . ASN A 1 67 ? 22.558 -3.703 -14.818 1.00 95.38 67 ASN A N 1
ATOM 543 C CA . ASN A 1 67 ? 21.875 -4.759 -15.560 1.00 95.38 67 ASN A CA 1
ATOM 544 C C . ASN A 1 67 ? 20.566 -4.274 -16.195 1.00 95.38 67 ASN A C 1
ATOM 546 O O . ASN A 1 67 ? 20.289 -4.606 -17.348 1.00 95.38 67 ASN A O 1
ATOM 550 N N . LEU A 1 68 ? 19.791 -3.438 -15.500 1.00 97.38 68 LEU A N 1
ATOM 551 C CA . LEU A 1 68 ? 18.571 -2.838 -16.036 1.00 97.38 68 LEU A CA 1
ATOM 552 C C . LEU A 1 68 ? 18.861 -1.851 -17.171 1.00 97.38 68 LEU A C 1
ATOM 554 O O . LEU A 1 68 ? 18.116 -1.813 -18.143 1.00 97.38 68 LEU A O 1
ATOM 558 N N . THR A 1 69 ? 19.952 -1.084 -17.099 1.00 96.69 69 THR A N 1
ATOM 559 C CA . THR A 1 69 ? 20.342 -0.176 -18.192 1.00 96.69 69 THR A CA 1
ATOM 560 C C . THR A 1 69 ? 20.633 -0.960 -19.466 1.00 96.69 69 THR A C 1
ATOM 562 O O . THR A 1 69 ? 20.161 -0.585 -20.534 1.00 96.69 69 THR A O 1
ATOM 565 N N . LYS A 1 70 ? 21.336 -2.095 -19.352 1.00 94.69 70 LYS A N 1
ATOM 566 C CA . LYS A 1 70 ? 21.531 -3.009 -20.483 1.00 94.69 70 LYS A CA 1
ATOM 567 C C . LYS A 1 70 ? 20.206 -3.629 -20.943 1.00 94.69 70 LYS A C 1
ATOM 569 O O . LYS A 1 70 ? 19.963 -3.750 -22.138 1.00 94.69 70 LYS A O 1
ATOM 574 N N . LEU A 1 71 ? 19.326 -4.005 -20.015 1.00 95.50 71 LEU A N 1
ATOM 575 C CA . LEU A 1 71 ? 18.009 -4.554 -20.344 1.00 95.50 71 LEU A CA 1
ATOM 576 C C . LEU A 1 71 ? 17.122 -3.554 -21.100 1.00 95.50 71 LEU A C 1
ATOM 578 O O . LEU A 1 71 ? 16.315 -3.978 -21.922 1.00 95.50 71 LEU A O 1
ATOM 582 N N . ALA A 1 72 ? 17.291 -2.249 -20.873 1.00 95.19 72 ALA A N 1
ATOM 583 C CA . ALA A 1 72 ? 16.547 -1.201 -21.571 1.00 95.19 72 ALA A CA 1
ATOM 584 C C . ALA A 1 72 ? 16.815 -1.166 -23.090 1.00 95.19 72 ALA A C 1
ATOM 586 O O . ALA A 1 72 ? 16.029 -0.590 -23.837 1.00 95.19 72 ALA A O 1
ATOM 587 N N . GLU A 1 73 ? 17.886 -1.813 -23.559 1.00 92.38 73 GLU A N 1
ATOM 588 C CA . GLU A 1 73 ? 18.182 -2.007 -24.985 1.00 92.38 73 GLU A CA 1
ATOM 589 C C . GLU A 1 73 ? 17.340 -3.138 -25.617 1.00 92.38 73 GLU A C 1
ATOM 591 O O . GLU A 1 73 ? 17.305 -3.285 -26.840 1.00 92.38 73 GLU A O 1
ATOM 596 N N . SER A 1 74 ? 16.647 -3.945 -24.803 1.00 91.06 74 SER A N 1
ATOM 597 C CA . SER A 1 74 ? 15.812 -5.057 -25.261 1.00 91.06 74 SER A CA 1
ATOM 598 C C . SER A 1 74 ? 14.510 -4.583 -25.897 1.00 91.06 74 SER A C 1
ATOM 600 O O . SER A 1 74 ? 13.733 -3.853 -25.289 1.00 91.06 74 SER A O 1
ATOM 602 N N . SER A 1 75 ? 14.179 -5.127 -27.069 1.00 87.19 75 SER A N 1
ATOM 603 C CA . SER A 1 75 ? 12.875 -4.888 -27.707 1.00 87.19 75 SER A CA 1
ATOM 604 C C . SER A 1 75 ? 11.671 -5.424 -26.917 1.00 87.19 75 SER A C 1
ATOM 606 O O . SER A 1 75 ? 10.562 -4.938 -27.120 1.00 87.19 75 SER A O 1
ATOM 608 N N . THR A 1 76 ? 11.864 -6.412 -26.035 1.00 88.69 76 THR A N 1
ATOM 609 C CA . THR A 1 76 ? 10.770 -7.056 -25.286 1.00 88.69 76 THR A CA 1
ATOM 610 C C . THR A 1 76 ? 10.662 -6.579 -23.845 1.00 88.69 76 THR A C 1
ATOM 612 O O . THR A 1 76 ? 9.578 -6.647 -23.280 1.00 88.69 76 THR A O 1
ATOM 615 N N . HIS A 1 77 ? 11.764 -6.096 -23.262 1.00 91.62 77 HIS A N 1
ATOM 616 C CA . HIS A 1 77 ? 11.856 -5.765 -21.833 1.00 91.62 77 HIS A CA 1
ATOM 617 C C . HIS A 1 77 ? 12.214 -4.299 -21.564 1.00 91.62 77 HIS A C 1
ATOM 619 O O . HIS A 1 77 ? 12.486 -3.949 -20.419 1.00 91.62 77 HIS A O 1
ATOM 625 N N . ALA A 1 78 ? 12.220 -3.430 -22.583 1.00 94.38 78 ALA A N 1
ATOM 626 C CA . ALA A 1 78 ? 12.562 -2.016 -22.411 1.00 94.38 78 ALA A CA 1
ATOM 627 C C . ALA A 1 78 ? 11.664 -1.306 -21.387 1.00 94.38 78 ALA A C 1
ATOM 629 O O . ALA A 1 78 ? 12.170 -0.611 -20.508 1.00 94.38 78 ALA A O 1
ATOM 630 N N . ASP A 1 79 ? 10.345 -1.499 -21.458 1.00 95.50 79 ASP A N 1
ATOM 631 C CA . ASP A 1 79 ? 9.410 -0.831 -20.544 1.00 95.50 79 ASP A CA 1
ATOM 632 C C . ASP A 1 79 ? 9.520 -1.360 -19.110 1.00 95.50 79 ASP A C 1
ATOM 634 O O . ASP A 1 79 ? 9.486 -0.573 -18.163 1.00 95.50 79 ASP A O 1
ATOM 638 N N . ASP A 1 80 ? 9.730 -2.668 -18.930 1.00 95.31 80 ASP A N 1
ATOM 639 C CA . ASP A 1 80 ? 10.046 -3.227 -17.616 1.00 95.31 80 ASP A CA 1
ATOM 640 C C . ASP A 1 80 ? 11.366 -2.659 -17.083 1.00 95.31 80 ASP A C 1
ATOM 642 O O . ASP A 1 80 ? 11.425 -2.216 -15.937 1.00 95.31 80 ASP A O 1
ATOM 646 N N . ALA A 1 81 ? 12.414 -2.599 -17.907 1.00 97.00 81 ALA A N 1
ATOM 647 C CA . ALA A 1 81 ? 13.695 -2.028 -17.514 1.00 97.00 81 ALA A CA 1
ATOM 648 C C . ALA A 1 81 ? 13.556 -0.568 -17.065 1.00 97.00 81 ALA A C 1
ATOM 650 O O . ALA A 1 81 ? 14.008 -0.217 -15.976 1.00 97.00 81 ALA A O 1
ATOM 651 N N . HIS A 1 82 ? 12.872 0.266 -17.854 1.00 98.25 82 HIS A N 1
ATOM 652 C CA . HIS A 1 82 ? 12.562 1.647 -17.485 1.00 98.25 82 HIS A CA 1
ATOM 653 C C . HIS A 1 82 ? 11.770 1.723 -16.174 1.00 98.25 82 HIS A C 1
ATOM 655 O O . HIS A 1 82 ? 12.063 2.566 -15.328 1.00 98.25 82 HIS A O 1
ATOM 661 N N . TYR A 1 83 ? 10.802 0.828 -15.970 1.00 98.19 83 TYR A N 1
ATOM 662 C CA . TYR A 1 83 ? 9.976 0.823 -14.766 1.00 98.19 83 TYR A CA 1
ATOM 663 C C . TYR A 1 83 ? 10.812 0.507 -13.525 1.00 98.19 83 TYR A C 1
ATOM 665 O O . TYR A 1 83 ? 10.748 1.227 -12.530 1.00 98.19 83 TYR A O 1
ATOM 673 N N . TYR A 1 84 ? 11.637 -0.539 -13.581 1.00 97.94 84 TYR A N 1
ATOM 674 C CA . TYR A 1 84 ? 12.477 -0.925 -12.450 1.00 97.94 84 TYR A CA 1
ATOM 675 C C . TYR A 1 84 ? 13.643 0.045 -12.218 1.00 97.94 84 TYR A C 1
ATOM 677 O O . TYR A 1 84 ? 13.967 0.291 -11.060 1.00 97.94 84 TYR A O 1
ATOM 685 N N . LEU A 1 85 ? 14.205 0.674 -13.260 1.00 98.50 85 LEU A N 1
ATOM 686 C CA . LEU A 1 85 ? 15.162 1.782 -13.100 1.00 98.50 85 LEU A CA 1
ATOM 687 C C . LEU A 1 85 ? 14.523 2.951 -12.354 1.00 98.50 85 LEU A C 1
ATOM 689 O O . LEU A 1 85 ? 15.096 3.455 -11.392 1.00 98.50 85 LEU A O 1
ATOM 693 N N . GLY A 1 86 ? 13.304 3.334 -12.747 1.00 98.25 86 GLY A N 1
ATOM 694 C CA . GLY A 1 86 ? 12.534 4.348 -12.034 1.00 98.25 86 GLY A CA 1
ATOM 695 C C . GLY A 1 86 ? 12.330 3.988 -10.562 1.00 98.25 86 GLY A C 1
ATOM 696 O O . GLY A 1 86 ? 12.542 4.831 -9.696 1.00 98.25 86 GLY A O 1
ATOM 697 N N . ARG A 1 87 ? 11.995 2.724 -10.265 1.00 98.00 87 ARG A N 1
ATOM 698 C CA . ARG A 1 87 ? 11.771 2.252 -8.887 1.00 98.00 87 ARG A CA 1
ATOM 699 C C . ARG A 1 87 ? 13.032 2.265 -8.039 1.00 98.00 87 ARG A C 1
ATOM 701 O O . ARG A 1 87 ? 12.969 2.682 -6.889 1.00 98.00 87 ARG A O 1
ATOM 708 N N . VAL A 1 88 ? 14.158 1.814 -8.585 1.00 98.19 88 VAL A N 1
ATOM 709 C CA . VAL A 1 88 ? 15.437 1.830 -7.862 1.00 98.19 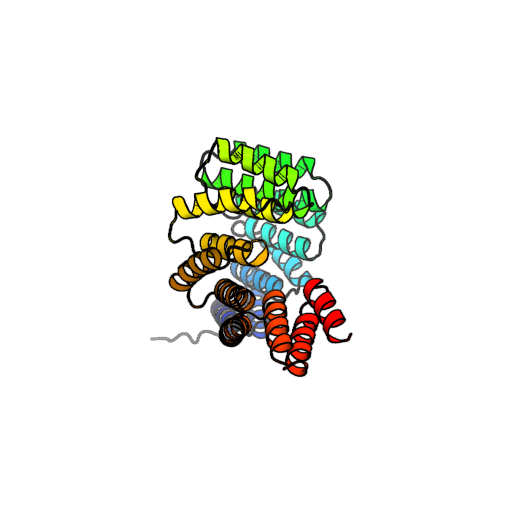88 VAL A CA 1
ATOM 710 C C . VAL A 1 88 ? 15.835 3.262 -7.515 1.00 98.19 88 VAL A C 1
ATOM 712 O O . VAL A 1 88 ? 16.218 3.536 -6.379 1.00 98.19 88 VAL A O 1
ATOM 715 N N . GLU A 1 89 ? 15.696 4.189 -8.459 1.00 98.25 89 GLU A N 1
ATOM 716 C CA . GLU A 1 89 ? 16.039 5.593 -8.221 1.00 98.25 89 GLU A CA 1
ATOM 717 C C . GLU A 1 89 ? 15.032 6.296 -7.295 1.00 98.25 89 GLU A C 1
ATOM 719 O O . GLU A 1 89 ? 15.415 7.142 -6.489 1.00 98.25 89 GLU A O 1
ATOM 724 N N . GLU A 1 90 ? 13.758 5.896 -7.324 1.00 97.56 90 GLU A N 1
ATOM 725 C CA . GLU A 1 90 ? 12.741 6.337 -6.362 1.00 97.56 90 GLU A CA 1
ATOM 726 C C . GLU A 1 90 ? 13.095 5.911 -4.927 1.00 97.56 90 GLU A C 1
ATOM 728 O O . GLU A 1 90 ? 13.055 6.742 -4.020 1.00 97.56 90 GLU A O 1
ATOM 733 N N . GLU A 1 91 ? 13.514 4.658 -4.720 1.00 96.25 91 GLU A N 1
ATOM 734 C CA . GLU A 1 91 ? 13.981 4.147 -3.418 1.00 96.25 91 GLU A CA 1
ATOM 735 C C . GLU A 1 91 ? 15.257 4.858 -2.938 1.00 96.25 91 GLU A C 1
ATOM 737 O O . GLU A 1 91 ? 15.442 5.096 -1.743 1.00 96.25 91 GLU A O 1
ATOM 742 N N . ARG A 1 92 ? 16.127 5.258 -3.873 1.00 96.50 92 ARG A N 1
ATOM 743 C CA . ARG A 1 92 ? 17.306 6.101 -3.607 1.00 96.50 92 ARG A CA 1
ATOM 744 C C . ARG A 1 92 ? 16.966 7.573 -3.367 1.00 96.50 92 ARG A C 1
ATOM 746 O O . ARG A 1 92 ? 17.867 8.356 -3.078 1.00 96.50 92 ARG A O 1
ATOM 753 N N . GLN A 1 93 ? 15.691 7.952 -3.475 1.00 96.75 93 GLN A N 1
ATOM 754 C CA . GLN A 1 93 ? 15.199 9.330 -3.388 1.00 96.75 93 GLN A CA 1
ATOM 755 C C . GLN A 1 93 ? 15.749 10.263 -4.484 1.00 96.75 93 GLN A C 1
ATOM 757 O O . GLN A 1 93 ? 15.637 11.486 -4.381 1.00 96.75 93 GLN A O 1
ATOM 762 N N . ALA A 1 94 ? 16.295 9.702 -5.565 1.00 97.88 94 ALA A N 1
ATOM 763 C CA . ALA A 1 94 ? 16.720 10.421 -6.762 1.00 97.88 94 ALA A CA 1
ATOM 764 C C . ALA A 1 94 ? 15.510 10.651 -7.685 1.00 97.88 94 ALA A C 1
ATOM 766 O O . ALA A 1 94 ? 15.393 10.090 -8.776 1.00 97.88 94 ALA A O 1
ATOM 767 N N . TYR A 1 95 ? 14.548 11.445 -7.204 1.00 98.12 95 TYR A N 1
ATOM 768 C CA . TYR A 1 95 ? 13.224 11.584 -7.822 1.00 98.12 95 TYR A CA 1
ATOM 769 C C . TYR A 1 95 ? 13.255 12.166 -9.243 1.00 98.12 95 TYR A C 1
ATOM 771 O O . TYR A 1 95 ? 12.382 11.862 -10.055 1.00 98.12 95 TYR A O 1
ATOM 779 N N . ASP A 1 96 ? 14.242 13.000 -9.563 1.00 98.25 96 ASP A N 1
ATOM 780 C CA . ASP A 1 96 ? 14.467 13.547 -10.902 1.00 98.25 96 ASP A CA 1
ATOM 781 C C . ASP A 1 96 ? 14.929 12.468 -11.893 1.00 98.25 96 ASP A C 1
ATOM 783 O O . ASP A 1 96 ? 14.419 12.397 -13.016 1.00 98.25 96 ASP A O 1
ATOM 787 N N . ILE A 1 97 ? 15.826 11.580 -11.458 1.00 98.25 97 ILE A N 1
ATOM 788 C CA . ILE A 1 97 ? 16.280 10.437 -12.255 1.00 98.25 97 ILE A CA 1
ATOM 789 C C . ILE A 1 97 ? 15.137 9.430 -12.413 1.00 98.25 97 ILE A C 1
ATOM 791 O O . ILE A 1 97 ? 14.851 9.008 -13.537 1.00 98.25 97 ILE A O 1
ATOM 795 N N . ALA A 1 98 ? 14.423 9.113 -11.330 1.00 98.56 98 ALA A N 1
ATOM 796 C CA . ALA A 1 98 ? 13.258 8.230 -11.358 1.00 98.56 98 ALA A CA 1
ATOM 797 C C . ALA A 1 98 ? 12.195 8.717 -12.357 1.00 98.56 98 ALA A C 1
ATOM 799 O O . ALA A 1 98 ? 11.727 7.960 -13.211 1.00 98.56 98 ALA A O 1
ATOM 800 N N . LEU A 1 99 ? 11.878 10.016 -12.314 1.00 98.50 99 LEU A N 1
ATOM 801 C CA . LEU A 1 99 ? 10.974 10.673 -13.255 1.00 98.50 99 LEU A CA 1
ATOM 802 C C . LEU A 1 99 ? 11.432 10.495 -14.712 1.00 98.50 99 LEU A C 1
ATOM 804 O O . LEU A 1 99 ? 10.613 10.182 -15.577 1.00 98.50 99 LEU A O 1
ATOM 808 N N . SER A 1 100 ? 12.731 10.658 -14.987 1.00 98.25 100 SER A N 1
ATOM 809 C CA . SER A 1 100 ? 13.288 10.511 -16.339 1.00 98.25 100 SER A CA 1
ATOM 810 C C . SER A 1 100 ? 13.119 9.102 -16.918 1.00 98.25 100 SER A C 1
ATOM 812 O O . SER A 1 100 ? 13.007 8.950 -18.137 1.00 98.25 100 SER A O 1
ATOM 814 N N . TRP A 1 101 ? 13.066 8.080 -16.059 1.00 98.31 101 TRP A N 1
ATOM 815 C CA . TRP A 1 101 ? 12.837 6.696 -16.458 1.00 98.31 101 TRP A CA 1
ATOM 816 C C . TRP A 1 101 ? 11.357 6.397 -16.660 1.00 98.31 101 TRP A C 1
ATOM 818 O O . TRP A 1 101 ? 10.986 5.892 -17.718 1.00 98.31 101 TRP A O 1
ATOM 828 N N . TYR A 1 102 ? 10.498 6.773 -15.709 1.00 98.56 102 TYR A N 1
ATOM 829 C CA . TYR A 1 102 ? 9.063 6.504 -15.820 1.00 98.56 102 TYR A CA 1
ATOM 830 C C . TYR A 1 102 ? 8.416 7.182 -17.036 1.00 98.56 102 TYR A C 1
ATOM 832 O O . TYR A 1 102 ? 7.555 6.584 -17.677 1.00 98.56 102 TYR A O 1
ATOM 840 N N . ILE A 1 103 ? 8.862 8.389 -17.414 1.00 97.44 103 ILE A N 1
ATOM 841 C CA . ILE A 1 103 ? 8.331 9.108 -18.589 1.00 97.44 103 ILE A CA 1
ATOM 842 C C . ILE A 1 103 ? 8.592 8.357 -19.907 1.00 97.44 103 ILE A C 1
ATOM 844 O O . ILE A 1 103 ? 7.848 8.550 -20.868 1.00 97.44 103 ILE A O 1
ATOM 848 N N . LYS A 1 104 ? 9.613 7.491 -19.979 1.00 97.19 104 LYS A N 1
ATOM 849 C CA . LYS A 1 104 ? 9.909 6.721 -21.201 1.00 97.19 104 LYS A CA 1
ATOM 850 C C . LYS A 1 104 ? 8.840 5.670 -21.511 1.00 97.19 104 LYS A C 1
ATOM 852 O O . LYS A 1 104 ? 8.699 5.288 -22.670 1.00 97.19 104 LYS A O 1
ATOM 857 N N . ILE A 1 105 ? 8.075 5.237 -20.509 1.00 97.19 105 ILE A N 1
ATOM 858 C CA . ILE A 1 105 ? 7.012 4.242 -20.665 1.00 97.19 105 ILE A CA 1
ATOM 859 C C . ILE A 1 105 ? 5.761 4.950 -21.181 1.00 97.19 105 ILE A C 1
ATOM 861 O O . ILE A 1 105 ? 5.095 5.685 -20.452 1.00 97.19 105 ILE A O 1
ATOM 865 N N . SER A 1 106 ? 5.439 4.721 -22.452 1.00 92.12 106 SER A N 1
ATOM 866 C CA . SER A 1 106 ? 4.357 5.421 -23.160 1.00 92.12 106 SER A CA 1
ATOM 867 C C . SER A 1 106 ? 3.158 4.536 -23.512 1.00 92.12 106 SER A C 1
ATOM 869 O O . SER A 1 106 ? 2.140 5.050 -23.972 1.00 92.12 106 SER A O 1
ATOM 871 N N . SER A 1 107 ? 3.254 3.220 -23.298 1.00 91.31 107 SER A N 1
ATOM 872 C CA . SER A 1 107 ? 2.178 2.259 -23.559 1.00 91.31 107 SER A CA 1
ATOM 873 C C . SER A 1 107 ? 2.413 0.939 -22.806 1.00 91.31 107 SER A C 1
ATOM 875 O O . SER A 1 107 ? 3.339 0.841 -22.004 1.00 91.31 107 SER A O 1
ATOM 877 N N . GLY A 1 108 ? 1.560 -0.061 -23.038 1.00 90.81 108 GLY A N 1
ATOM 878 C CA . GLY A 1 108 ? 1.712 -1.398 -22.461 1.00 90.81 108 GLY A CA 1
ATOM 879 C C . GLY A 1 108 ? 1.196 -1.529 -21.027 1.00 90.81 108 GLY A C 1
ATOM 880 O O . GLY A 1 108 ? 0.583 -0.619 -20.470 1.00 90.81 108 GLY A O 1
ATOM 881 N N . GLU A 1 109 ? 1.436 -2.696 -20.430 1.00 90.94 109 GLU A N 1
ATOM 882 C CA . GLU A 1 109 ? 0.882 -3.071 -19.120 1.00 90.94 109 GLU A CA 1
ATOM 883 C C . GLU A 1 109 ? 1.406 -2.192 -17.975 1.00 90.94 109 GLU A C 1
ATOM 885 O O . GLU A 1 109 ? 0.686 -1.919 -17.019 1.00 90.94 109 GLU A O 1
ATOM 890 N N . ARG A 1 110 ? 2.641 -1.687 -18.092 1.00 94.69 110 ARG A N 1
ATOM 891 C CA . ARG A 1 110 ? 3.275 -0.810 -17.093 1.00 94.69 110 ARG A CA 1
ATOM 892 C C . ARG A 1 110 ? 2.856 0.651 -17.196 1.00 94.69 110 ARG A C 1
ATOM 894 O O . ARG A 1 110 ? 3.209 1.432 -16.317 1.00 94.69 110 ARG A O 1
ATOM 901 N N . PHE A 1 111 ? 2.145 1.043 -18.254 1.00 95.25 111 PHE A N 1
ATOM 902 C CA . PHE A 1 111 ? 1.874 2.450 -18.540 1.00 95.25 111 PHE A CA 1
ATOM 903 C C . PHE A 1 111 ? 1.147 3.154 -17.396 1.00 95.25 111 PHE A C 1
ATOM 905 O O . PHE A 1 111 ? 1.616 4.185 -16.925 1.00 95.25 111 PHE A O 1
ATOM 912 N N . MET A 1 112 ? 0.033 2.591 -16.919 1.00 95.19 112 MET A N 1
ATOM 913 C CA . MET A 1 112 ? -0.772 3.231 -15.874 1.00 95.19 112 MET A CA 1
ATOM 914 C C . MET A 1 112 ? 0.038 3.429 -14.584 1.00 95.19 112 MET A C 1
ATOM 916 O O . MET A 1 112 ? 0.106 4.540 -14.056 1.00 95.19 112 MET A O 1
ATOM 920 N N . ASP A 1 113 ? 0.718 2.376 -14.129 1.00 95.69 113 ASP A N 1
ATOM 921 C CA . ASP A 1 113 ? 1.569 2.415 -12.938 1.00 95.69 113 ASP A CA 1
ATOM 922 C C . ASP A 1 113 ? 2.726 3.412 -13.098 1.00 95.69 113 ASP A C 1
ATOM 924 O O . ASP A 1 113 ? 3.029 4.178 -12.186 1.00 95.69 113 ASP A O 1
ATOM 928 N N . ALA A 1 114 ? 3.375 3.444 -14.263 1.00 97.94 114 ALA A N 1
ATOM 929 C CA . ALA A 1 114 ? 4.466 4.375 -14.527 1.00 97.94 114 ALA A CA 1
ATOM 930 C C . ALA A 1 114 ? 3.986 5.832 -14.500 1.00 97.94 114 ALA A C 1
ATOM 932 O O . ALA A 1 114 ? 4.622 6.680 -13.878 1.00 97.94 114 ALA A O 1
ATOM 933 N N . GLN A 1 115 ? 2.851 6.136 -15.132 1.00 97.75 115 GLN A N 1
ATOM 934 C CA . GLN A 1 115 ? 2.341 7.506 -15.204 1.00 97.75 115 GLN A CA 1
ATOM 935 C C . GLN A 1 115 ? 1.783 8.006 -13.857 1.00 97.75 115 GLN A C 1
ATOM 937 O O . GLN A 1 115 ? 1.938 9.180 -13.515 1.00 97.75 115 GLN A O 1
ATOM 942 N N . THR A 1 116 ? 1.199 7.135 -13.027 1.00 97.38 116 THR A N 1
ATOM 943 C CA . THR A 1 116 ? 0.841 7.527 -11.651 1.00 97.38 116 THR A CA 1
ATOM 944 C C . THR A 1 116 ? 2.086 7.793 -10.803 1.00 97.38 116 THR A C 1
ATOM 946 O O . THR A 1 116 ? 2.120 8.777 -10.057 1.00 97.38 116 THR A O 1
ATOM 949 N N . ARG A 1 117 ? 3.163 7.016 -10.991 1.00 98.06 117 ARG A N 1
ATOM 950 C CA . ARG A 1 117 ? 4.472 7.298 -10.381 1.00 98.06 117 ARG A CA 1
ATOM 951 C C . ARG A 1 117 ? 5.101 8.594 -10.887 1.00 98.06 117 ARG A C 1
ATOM 953 O O . ARG A 1 117 ? 5.637 9.333 -10.068 1.00 98.06 117 ARG A O 1
ATOM 960 N N . VAL A 1 118 ? 4.976 8.942 -12.173 1.00 98.44 118 VAL A N 1
ATOM 961 C CA . VAL A 1 118 ? 5.384 10.261 -12.711 1.00 98.44 118 VAL A CA 1
ATOM 962 C C . VAL A 1 118 ? 4.748 11.394 -11.905 1.00 98.44 118 VAL A C 1
ATOM 964 O O . VAL A 1 118 ? 5.450 12.307 -11.465 1.00 98.44 118 VAL A O 1
ATOM 967 N N . ALA A 1 119 ? 3.438 11.325 -11.655 1.00 98.19 119 ALA A N 1
ATOM 968 C CA . ALA A 1 119 ? 2.746 12.324 -10.844 1.00 98.19 119 ALA A CA 1
ATOM 969 C C . ALA A 1 119 ? 3.264 12.352 -9.392 1.00 98.19 119 ALA A C 1
ATOM 971 O O . ALA A 1 119 ? 3.509 13.430 -8.846 1.00 98.19 119 ALA A O 1
ATOM 972 N N . GLY A 1 120 ? 3.515 11.183 -8.795 1.00 97.56 120 GLY A N 1
ATOM 973 C CA . GLY A 1 120 ? 4.154 11.058 -7.481 1.00 97.56 120 GLY A CA 1
ATOM 974 C C . GLY A 1 120 ? 5.530 11.728 -7.410 1.00 97.56 120 GLY A C 1
ATOM 975 O O . GLY A 1 120 ? 5.788 12.511 -6.492 1.00 97.56 120 GLY A O 1
ATOM 976 N N . MET A 1 121 ? 6.394 11.484 -8.400 1.00 98.00 121 MET A N 1
ATOM 977 C CA . MET A 1 121 ? 7.739 12.069 -8.470 1.00 98.00 121 MET A CA 1
ATOM 978 C C . MET A 1 121 ? 7.680 13.588 -8.637 1.00 98.00 121 MET A C 1
ATOM 980 O O . MET A 1 121 ? 8.395 14.313 -7.948 1.00 98.00 121 MET A O 1
ATOM 984 N N . LEU A 1 122 ? 6.775 14.094 -9.484 1.00 98.06 122 LEU A N 1
ATOM 985 C CA . LEU A 1 122 ? 6.520 15.533 -9.600 1.00 98.06 122 LEU A CA 1
ATOM 986 C C . LEU A 1 122 ? 6.102 16.138 -8.250 1.00 98.06 122 LEU A C 1
ATOM 988 O O . LEU A 1 122 ? 6.618 17.189 -7.870 1.00 98.06 122 LEU A O 1
ATOM 992 N N . GLY A 1 123 ? 5.236 15.458 -7.493 1.00 96.56 123 GLY A N 1
ATOM 993 C CA . GLY A 1 123 ? 4.858 15.860 -6.136 1.00 96.56 123 GLY A CA 1
ATOM 994 C C . GLY A 1 123 ? 6.053 15.934 -5.177 1.00 96.56 123 GLY A C 1
ATOM 995 O O . GLY A 1 123 ? 6.235 16.950 -4.507 1.00 96.56 123 GLY A O 1
ATOM 996 N N . LYS A 1 124 ? 6.914 14.905 -5.156 1.00 95.81 124 LYS A N 1
ATOM 997 C CA . LYS A 1 124 ? 8.138 14.868 -4.327 1.00 95.81 124 LYS A CA 1
ATOM 998 C C . LYS A 1 124 ? 9.149 15.957 -4.690 1.00 95.81 124 LYS A C 1
ATOM 1000 O O . LYS A 1 124 ? 9.838 16.463 -3.812 1.00 95.81 124 LYS A O 1
ATOM 1005 N N . LEU A 1 125 ? 9.186 16.366 -5.956 1.00 96.50 125 LEU A N 1
ATOM 1006 C CA . LEU A 1 125 ? 9.999 17.482 -6.452 1.00 96.50 125 LEU A CA 1
ATOM 1007 C C . LEU A 1 125 ? 9.362 18.865 -6.199 1.00 96.50 125 LEU A C 1
ATOM 1009 O O . LEU A 1 125 ? 9.872 19.873 -6.687 1.00 96.50 125 LEU A O 1
ATOM 1013 N N . GLY A 1 126 ? 8.233 18.940 -5.483 1.00 95.19 126 GLY A N 1
ATOM 1014 C CA . GLY A 1 126 ? 7.519 20.190 -5.198 1.00 95.19 126 GLY A CA 1
ATOM 1015 C C . GLY A 1 126 ? 6.705 20.740 -6.376 1.00 95.19 126 GLY A C 1
ATOM 1016 O O . GLY A 1 126 ? 6.120 21.819 -6.281 1.00 95.19 126 GLY A O 1
ATOM 1017 N N . LYS A 1 127 ? 6.608 20.000 -7.485 1.00 97.12 127 LYS A N 1
ATOM 1018 C CA . LYS A 1 127 ? 5.897 20.384 -8.714 1.00 97.12 127 LYS A CA 1
ATOM 1019 C C . LYS A 1 127 ? 4.441 19.922 -8.693 1.00 97.12 127 LYS A C 1
ATOM 1021 O O . LYS A 1 127 ? 3.941 19.302 -9.631 1.00 97.12 127 LYS A O 1
ATOM 1026 N N . MET A 1 128 ? 3.737 20.242 -7.609 1.00 95.94 128 MET A N 1
ATOM 1027 C CA . MET A 1 128 ? 2.391 19.721 -7.348 1.00 95.94 128 MET A CA 1
ATOM 1028 C C . MET A 1 128 ? 1.380 20.085 -8.452 1.00 95.94 128 MET A C 1
ATOM 1030 O O . MET A 1 128 ? 0.570 19.267 -8.876 1.00 95.94 128 MET A O 1
ATOM 1034 N N . GLN A 1 129 ? 1.462 21.304 -8.989 1.00 96.38 129 GLN A N 1
ATOM 1035 C CA . GLN A 1 129 ? 0.582 21.757 -10.076 1.00 96.38 129 GLN A CA 1
ATOM 1036 C C . GLN A 1 129 ? 0.801 20.955 -11.367 1.00 96.38 129 GLN A C 1
ATOM 1038 O O . GLN A 1 129 ? -0.163 20.614 -12.052 1.00 96.38 129 GLN A O 1
ATOM 1043 N N . GLU A 1 130 ? 2.053 20.614 -11.681 1.00 98.12 130 GLU A N 1
ATOM 1044 C CA . GLU A 1 130 ? 2.386 19.777 -12.836 1.00 98.12 130 GLU A CA 1
ATOM 1045 C C . GLU A 1 130 ? 1.889 18.341 -12.638 1.00 98.12 130 GLU A C 1
ATOM 1047 O O . GLU A 1 130 ? 1.369 17.753 -13.586 1.00 98.12 130 GLU A O 1
ATOM 1052 N N . ALA A 1 131 ? 1.977 17.808 -11.413 1.00 98.12 131 ALA A N 1
ATOM 1053 C CA . ALA A 1 131 ? 1.482 16.479 -11.058 1.00 98.12 131 ALA A CA 1
ATOM 1054 C C . ALA A 1 131 ? -0.036 16.349 -11.284 1.00 98.12 131 ALA A C 1
ATOM 1056 O O . ALA A 1 131 ? -0.483 15.469 -12.024 1.00 98.12 131 ALA A O 1
ATOM 1057 N N . HIS A 1 132 ? -0.829 17.279 -10.740 1.00 97.69 132 HIS A N 1
ATOM 1058 C CA . HIS A 1 132 ? -2.281 17.303 -10.951 1.00 97.69 132 HIS A CA 1
ATOM 1059 C C . HIS A 1 132 ? -2.642 17.488 -12.431 1.00 97.69 132 HIS A C 1
ATOM 1061 O O . HIS A 1 132 ? -3.529 16.814 -12.957 1.00 97.69 132 HIS A O 1
ATOM 1067 N N . ALA A 1 133 ? -1.935 18.378 -13.140 1.00 98.06 133 ALA A N 1
ATOM 1068 C CA . ALA A 1 133 ? -2.165 18.604 -14.564 1.00 98.06 133 ALA A CA 1
ATOM 1069 C C . ALA A 1 133 ? -1.828 17.365 -15.411 1.00 98.06 133 ALA A C 1
ATOM 1071 O O . ALA A 1 133 ? -2.503 17.100 -16.407 1.00 98.06 133 ALA A O 1
ATOM 1072 N N . HIS A 1 134 ? -0.799 16.606 -15.026 1.00 98.00 134 HIS A N 1
ATOM 1073 C CA . HIS A 1 134 ? -0.435 15.346 -15.662 1.00 98.00 134 HIS A CA 1
ATOM 1074 C C . HIS A 1 134 ? -1.564 14.314 -15.536 1.00 98.00 134 HIS A C 1
ATOM 1076 O O . HIS A 1 134 ? -2.061 13.837 -16.559 1.00 98.00 134 HIS A O 1
ATOM 1082 N N . LEU A 1 135 ? -2.046 14.056 -14.315 1.00 98.12 135 LEU A N 1
ATOM 1083 C CA . LEU A 1 135 ? -3.149 13.118 -14.076 1.00 98.12 135 LEU A CA 1
ATOM 1084 C C . LEU A 1 135 ? -4.452 13.572 -14.743 1.00 98.12 135 LEU A C 1
ATOM 1086 O O . LEU A 1 135 ? -5.178 12.754 -15.302 1.00 98.12 135 LEU A O 1
ATOM 1090 N N . ALA A 1 136 ? -4.738 14.877 -14.755 1.00 97.44 136 ALA A N 1
ATOM 1091 C CA . ALA A 1 136 ? -5.907 15.422 -15.441 1.00 97.44 136 ALA A CA 1
ATOM 1092 C C . ALA A 1 136 ? -5.870 15.188 -16.958 1.00 97.44 136 ALA A C 1
ATOM 1094 O O . ALA A 1 136 ? -6.887 14.812 -17.539 1.00 97.44 136 ALA A O 1
ATOM 1095 N N . ARG A 1 137 ? -4.711 15.373 -17.607 1.00 96.94 137 ARG A N 1
ATOM 1096 C CA . ARG A 1 137 ? -4.556 15.061 -19.038 1.00 96.94 137 ARG A CA 1
ATOM 1097 C C . ARG A 1 137 ? -4.730 13.573 -19.306 1.00 96.94 137 ARG A C 1
ATOM 1099 O O . ARG A 1 137 ? -5.417 13.221 -20.258 1.00 96.94 137 ARG A O 1
ATOM 1106 N N . LEU A 1 138 ? -4.146 12.732 -18.458 1.00 96.19 138 LEU A N 1
ATOM 1107 C CA . LEU A 1 138 ? -4.228 11.284 -18.595 1.00 96.19 138 LEU A CA 1
ATOM 1108 C C . LEU A 1 138 ? -5.668 10.781 -18.435 1.00 96.19 138 LEU A C 1
ATOM 1110 O O . LEU A 1 138 ? -6.120 9.957 -19.216 1.00 96.19 138 LEU A O 1
ATOM 1114 N N . ARG A 1 139 ? -6.451 11.346 -17.508 1.00 96.50 139 ARG A N 1
ATOM 1115 C CA . ARG A 1 139 ? -7.882 11.014 -17.385 1.00 96.50 139 ARG A CA 1
ATOM 1116 C C . ARG A 1 139 ? -8.657 11.255 -18.678 1.00 96.50 139 ARG A C 1
ATOM 1118 O O . ARG A 1 139 ? -9.515 10.453 -19.017 1.00 96.50 139 ARG A O 1
ATOM 1125 N N . ASN A 1 140 ? -8.328 12.313 -19.418 1.00 95.19 140 ASN A N 1
ATOM 1126 C CA . ASN A 1 140 ? -8.997 12.637 -20.679 1.00 95.19 140 ASN A CA 1
ATOM 1127 C C . ASN A 1 140 ? -8.632 11.689 -21.836 1.00 95.19 140 ASN A C 1
ATOM 1129 O O . ASN A 1 140 ? -9.278 11.758 -22.880 1.00 95.19 140 ASN A O 1
ATOM 1133 N N . SER A 1 141 ? -7.608 10.835 -21.692 1.00 93.81 141 SER A N 1
ATOM 1134 C CA . SER A 1 141 ? -7.256 9.829 -22.706 1.00 93.81 141 SER A CA 1
ATOM 1135 C C . SER A 1 141 ? -7.923 8.470 -22.487 1.00 93.81 141 SER A C 1
ATOM 1137 O O . SER A 1 141 ? -7.806 7.607 -23.353 1.00 93.81 141 SER A O 1
ATOM 1139 N N . PHE A 1 142 ? -8.613 8.269 -21.361 1.00 94.00 142 PHE A N 1
ATOM 1140 C CA . PHE A 1 142 ? -9.345 7.039 -21.058 1.00 94.00 142 PHE A CA 1
ATOM 1141 C C . PHE A 1 142 ? -10.855 7.259 -21.147 1.00 94.00 142 PHE A C 1
ATOM 1143 O O . PHE A 1 142 ? -11.358 8.351 -20.890 1.00 94.00 142 PHE A O 1
ATOM 1150 N N . ALA A 1 143 ? -11.576 6.205 -21.525 1.00 93.06 143 ALA A N 1
ATOM 1151 C CA . ALA A 1 143 ? -13.036 6.219 -21.630 1.00 93.06 143 ALA A CA 1
ATOM 1152 C C . ALA A 1 143 ? -13.712 5.299 -20.604 1.00 93.06 143 ALA A C 1
ATOM 1154 O O . ALA A 1 143 ? -14.898 5.466 -20.326 1.00 93.06 143 ALA A O 1
ATOM 1155 N N . ASP A 1 144 ? -12.986 4.321 -20.060 1.00 95.19 144 ASP A N 1
ATOM 1156 C CA . ASP A 1 144 ? -13.512 3.396 -19.068 1.00 95.19 144 ASP A CA 1
ATOM 1157 C C . ASP A 1 144 ? -13.470 3.997 -17.656 1.00 95.19 144 ASP A C 1
ATOM 1159 O O . ASP A 1 144 ? -12.532 4.692 -17.262 1.00 95.19 144 ASP A O 1
ATOM 1163 N N . GLU A 1 145 ? -14.507 3.694 -16.877 1.00 94.56 145 GLU A N 1
ATOM 1164 C CA . GLU A 1 145 ? -14.653 4.189 -15.507 1.00 94.56 145 GLU A CA 1
ATOM 1165 C C . GLU A 1 145 ? -13.490 3.753 -14.608 1.00 94.56 145 GLU A C 1
ATOM 1167 O O . GLU A 1 145 ? -12.998 4.561 -13.824 1.00 94.56 145 GLU A O 1
ATOM 1172 N N . ALA A 1 146 ? -13.021 2.508 -14.737 1.00 95.06 146 ALA A N 1
ATOM 1173 C CA . ALA A 1 146 ? -11.991 1.948 -13.865 1.00 95.06 146 ALA A CA 1
ATOM 1174 C C . ALA A 1 146 ? -10.674 2.738 -13.945 1.00 95.06 146 ALA A C 1
ATOM 1176 O O . ALA A 1 146 ? -10.136 3.141 -12.912 1.00 95.06 146 ALA A O 1
ATOM 1177 N N . SER A 1 147 ? -10.194 3.034 -15.155 1.00 95.50 147 SER A N 1
ATOM 1178 C CA . SER A 1 147 ? -8.983 3.834 -15.370 1.00 95.50 147 SER A CA 1
ATOM 1179 C C . SER A 1 147 ? -9.160 5.275 -14.889 1.00 95.50 147 SER A C 1
ATOM 1181 O O . SER A 1 147 ? -8.279 5.830 -14.230 1.00 95.50 147 SER A O 1
ATOM 1183 N N . ILE A 1 148 ? -10.316 5.889 -15.160 1.00 96.50 148 ILE A N 1
ATOM 1184 C CA . ILE A 1 148 ? -10.609 7.262 -14.722 1.00 96.50 148 ILE A CA 1
ATOM 1185 C C . ILE A 1 148 ? -10.636 7.353 -13.189 1.00 96.50 148 ILE A C 1
ATOM 1187 O O . ILE A 1 148 ? -10.053 8.277 -12.615 1.00 96.50 148 ILE A O 1
ATOM 1191 N N . VAL A 1 149 ? -11.276 6.392 -12.517 1.00 96.75 149 VAL A N 1
ATOM 1192 C CA . VAL A 1 149 ? -11.335 6.307 -11.051 1.00 96.75 149 VAL A CA 1
ATOM 1193 C C . VAL A 1 149 ? -9.947 6.073 -10.463 1.00 96.75 149 VAL A C 1
ATOM 1195 O O . VAL A 1 149 ? -9.567 6.795 -9.541 1.00 96.75 149 VAL A O 1
ATOM 1198 N N . HIS A 1 150 ? -9.157 5.153 -11.023 1.00 96.31 150 HIS A N 1
ATOM 1199 C CA . HIS A 1 150 ? -7.776 4.910 -10.594 1.00 96.31 150 HIS A CA 1
ATOM 1200 C C . HIS A 1 150 ? -6.936 6.198 -10.628 1.00 96.31 150 HIS A C 1
ATOM 1202 O O . HIS A 1 150 ? -6.235 6.533 -9.674 1.00 96.31 150 HIS A O 1
ATOM 1208 N N . LEU A 1 151 ? -7.068 6.991 -11.691 1.00 97.94 151 LEU A N 1
ATOM 1209 C CA . LEU A 1 151 ? -6.366 8.267 -11.817 1.00 97.94 151 LEU A CA 1
ATOM 1210 C C . LEU A 1 151 ? -6.910 9.361 -10.894 1.00 97.94 151 LEU A C 1
ATOM 1212 O O . LEU A 1 151 ? -6.174 10.278 -10.534 1.00 97.94 151 LEU A O 1
ATOM 1216 N N . HIS A 1 152 ? -8.187 9.315 -10.514 1.00 98.00 152 HIS A N 1
ATOM 1217 C CA . HIS A 1 152 ? -8.722 10.195 -9.476 1.00 98.00 152 HIS A CA 1
ATOM 1218 C C . HIS A 1 152 ? -8.224 9.816 -8.080 1.00 98.00 152 HIS A C 1
ATOM 1220 O O . HIS A 1 152 ? -7.955 10.727 -7.297 1.00 98.00 152 HIS A O 1
ATOM 1226 N N . MET A 1 153 ? -8.075 8.520 -7.791 1.00 97.94 153 MET A N 1
ATOM 1227 C CA . MET A 1 153 ? -7.467 8.011 -6.558 1.00 97.94 153 MET A CA 1
ATOM 1228 C C . MET A 1 153 ? -6.019 8.485 -6.432 1.00 97.94 153 MET A C 1
ATOM 1230 O O . MET A 1 153 ? -5.678 9.115 -5.436 1.00 97.94 153 MET A O 1
ATOM 1234 N N . ALA A 1 154 ? -5.207 8.308 -7.481 1.00 97.81 154 ALA A N 1
ATOM 1235 C CA . ALA A 1 154 ? -3.824 8.790 -7.498 1.00 97.81 154 ALA A CA 1
ATOM 1236 C C . ALA A 1 154 ? -3.728 10.306 -7.224 1.00 97.81 154 ALA A C 1
ATOM 1238 O O . ALA A 1 154 ? -2.874 10.764 -6.470 1.00 97.81 154 ALA A O 1
ATOM 1239 N N . ASP A 1 155 ? -4.644 11.091 -7.794 1.00 97.88 155 ASP A N 1
ATOM 1240 C CA . ASP A 1 155 ? -4.686 12.550 -7.640 1.00 97.88 155 ASP A CA 1
ATOM 1241 C C . ASP A 1 155 ? -5.099 12.981 -6.221 1.00 97.88 155 ASP A C 1
ATOM 1243 O O . ASP A 1 155 ? -4.527 13.901 -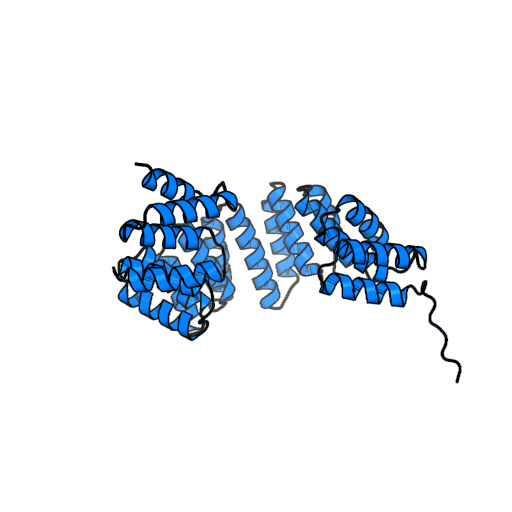5.634 1.00 97.88 155 ASP A O 1
ATOM 1247 N N . GLY A 1 156 ? -6.064 12.275 -5.627 1.00 97.62 156 GLY A N 1
ATOM 1248 C CA . GLY A 1 156 ? -6.447 12.486 -4.234 1.00 97.62 156 GLY A CA 1
ATOM 1249 C C . GLY A 1 156 ? -5.360 12.049 -3.246 1.00 97.62 156 GLY A C 1
ATOM 1250 O O . GLY A 1 156 ? -5.171 12.704 -2.218 1.00 97.62 156 GLY A O 1
ATOM 1251 N N . ASP A 1 157 ? -4.598 11.003 -3.569 1.00 96.06 157 ASP A N 1
ATOM 1252 C CA . ASP A 1 157 ? -3.437 10.574 -2.790 1.00 96.06 157 ASP A CA 1
ATOM 1253 C C . ASP A 1 157 ? -2.307 11.606 -2.799 1.00 96.06 157 ASP A C 1
ATOM 1255 O O . ASP A 1 157 ? -1.681 11.810 -1.758 1.00 96.06 157 ASP A O 1
ATOM 1259 N N . LEU A 1 158 ? -2.085 12.325 -3.906 1.00 96.88 158 LEU A N 1
ATOM 1260 C CA . LEU A 1 158 ? -1.136 13.445 -3.932 1.00 96.88 158 LEU A CA 1
ATOM 1261 C C . LEU A 1 158 ? -1.503 14.521 -2.905 1.00 96.88 158 LEU A C 1
ATOM 1263 O O . LEU A 1 158 ? -0.649 14.935 -2.118 1.00 96.88 158 LEU A O 1
ATOM 1267 N N . TYR A 1 159 ? -2.779 14.924 -2.854 1.00 97.38 159 TYR A N 1
ATOM 1268 C CA . TYR A 1 159 ? -3.248 15.862 -1.831 1.00 97.38 159 TYR A CA 1
ATOM 1269 C C . TYR A 1 159 ? -3.061 15.299 -0.421 1.00 97.38 159 TYR A C 1
ATOM 1271 O O . TYR A 1 159 ? -2.578 16.000 0.468 1.00 97.38 159 TYR A O 1
ATOM 1279 N N . ARG A 1 160 ? -3.421 14.028 -0.200 1.00 96.19 160 ARG A N 1
ATOM 1280 C CA . ARG A 1 160 ? -3.314 13.372 1.110 1.00 96.19 160 ARG A CA 1
ATOM 1281 C C . ARG A 1 160 ? -1.869 13.309 1.605 1.00 96.19 160 ARG A C 1
ATOM 1283 O O . ARG A 1 160 ? -1.615 13.642 2.757 1.00 96.19 160 ARG A O 1
ATOM 1290 N N . LEU A 1 161 ? -0.932 12.901 0.750 1.00 92.06 161 LEU A N 1
ATOM 1291 C CA . LEU A 1 161 ? 0.491 12.786 1.085 1.00 92.06 161 LEU A CA 1
ATOM 1292 C C . LEU A 1 161 ? 1.139 14.146 1.371 1.00 92.06 161 LEU A C 1
ATOM 1294 O O . LEU A 1 161 ? 2.112 14.207 2.116 1.00 92.06 161 LEU A O 1
ATOM 1298 N N . ASN A 1 162 ? 0.584 15.229 0.824 1.00 92.69 162 ASN A N 1
ATOM 1299 C CA . ASN A 1 162 ? 1.009 16.597 1.112 1.00 92.69 162 ASN A CA 1
ATOM 1300 C C . ASN A 1 162 ? 0.241 17.241 2.288 1.00 92.69 162 ASN A C 1
ATOM 1302 O O . ASN A 1 162 ? 0.328 18.449 2.501 1.00 92.69 162 ASN A O 1
ATOM 1306 N N . ASN A 1 163 ? -0.533 16.454 3.048 1.00 94.44 163 ASN A N 1
ATOM 1307 C CA . ASN A 1 163 ? -1.408 16.909 4.138 1.00 94.44 163 ASN A CA 1
ATOM 1308 C C . ASN A 1 163 ? -2.475 17.942 3.715 1.00 94.44 163 ASN A C 1
ATOM 1310 O O . ASN A 1 163 ? -3.055 18.643 4.545 1.00 94.44 163 ASN A O 1
ATOM 1314 N N . GLU A 1 164 ? -2.801 18.023 2.424 1.00 96.62 164 GLU A N 1
ATOM 1315 C CA . GLU A 1 164 ? -3.835 18.902 1.870 1.00 96.62 164 GLU A CA 1
ATOM 1316 C C . GLU A 1 164 ? -5.220 18.238 1.946 1.00 96.62 164 GLU A C 1
ATOM 1318 O O . GLU A 1 164 ? -5.972 18.178 0.970 1.00 96.62 164 GLU A O 1
ATOM 1323 N N . PHE A 1 165 ? -5.582 17.735 3.129 1.00 98.12 165 PHE A N 1
ATOM 1324 C CA . PHE A 1 165 ? -6.766 16.895 3.343 1.00 98.12 165 PHE A CA 1
ATOM 1325 C C . PHE A 1 165 ? -8.071 17.547 2.868 1.00 98.12 165 PHE A C 1
ATOM 1327 O O . PHE A 1 165 ? -8.922 16.886 2.278 1.00 98.12 165 PHE A O 1
ATOM 1334 N N . LYS A 1 166 ? -8.222 18.866 3.036 1.00 98.00 166 LYS A N 1
ATOM 1335 C CA . LYS A 1 166 ? -9.406 19.580 2.538 1.00 98.00 166 LYS A CA 1
ATOM 1336 C C . LYS A 1 166 ? -9.533 19.501 1.010 1.00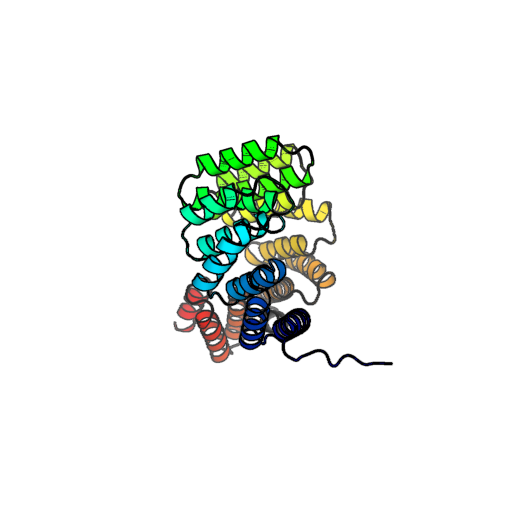 98.00 166 LYS A C 1
ATOM 1338 O O . LYS A 1 166 ? -10.628 19.254 0.511 1.00 98.00 166 LYS A O 1
ATOM 1343 N N . LYS A 1 167 ? -8.424 19.647 0.275 1.00 98.00 167 LYS A N 1
ATOM 1344 C CA . LYS A 1 167 ? -8.415 19.527 -1.192 1.00 98.00 167 LYS A CA 1
ATOM 1345 C C . LYS A 1 167 ? -8.689 18.092 -1.633 1.00 98.00 167 LYS A C 1
ATOM 1347 O O . LYS A 1 167 ? -9.476 17.893 -2.551 1.00 98.00 167 LYS A O 1
ATOM 1352 N N . ALA A 1 168 ? -8.130 17.100 -0.932 1.00 98.31 168 ALA A N 1
ATOM 1353 C CA . ALA A 1 168 ? -8.441 15.689 -1.177 1.00 98.31 168 ALA A CA 1
ATOM 1354 C C . ALA A 1 168 ? -9.949 15.411 -1.030 1.00 98.31 168 ALA A C 1
ATOM 1356 O O . ALA A 1 168 ? -10.565 14.791 -1.897 1.00 98.31 168 ALA A O 1
ATOM 1357 N N . TYR A 1 169 ? -10.572 15.929 0.034 1.00 98.44 169 TYR A N 1
ATOM 1358 C CA . TYR A 1 169 ? -12.011 15.789 0.263 1.00 98.44 169 TYR A CA 1
ATOM 1359 C C . TYR A 1 169 ? -12.850 16.457 -0.838 1.00 98.44 169 TYR A C 1
ATOM 1361 O O . TYR A 1 169 ? -13.819 15.869 -1.329 1.00 98.44 169 TYR A O 1
ATOM 1369 N N . GLU A 1 170 ? -12.496 17.684 -1.228 1.00 98.25 170 GLU A N 1
ATOM 1370 C CA . GLU A 1 170 ? -13.167 18.429 -2.301 1.00 98.25 170 GLU A CA 1
ATOM 1371 C C . GLU A 1 170 ? -13.049 17.698 -3.644 1.00 98.25 170 GLU A C 1
ATOM 1373 O O . GLU A 1 170 ? -14.056 17.523 -4.334 1.00 98.25 170 GLU A O 1
ATOM 1378 N N . HIS A 1 171 ? -11.857 17.193 -3.967 1.00 98.25 171 HIS A N 1
ATOM 1379 C CA . HIS A 1 171 ? -11.595 16.394 -5.163 1.00 98.25 171 HIS A CA 1
ATOM 1380 C C . HIS A 1 171 ? -12.478 15.147 -5.212 1.00 98.25 171 HIS A C 1
ATOM 1382 O O . HIS A 1 171 ? -13.276 15.003 -6.137 1.00 98.25 171 HIS A O 1
ATOM 1388 N N . TYR A 1 172 ? -12.440 14.294 -4.185 1.00 98.62 172 TYR A N 1
ATOM 1389 C CA . TYR A 1 172 ? -13.288 13.098 -4.145 1.00 98.62 172 TYR A CA 1
ATOM 1390 C C . TYR A 1 172 ? -14.783 13.432 -4.145 1.00 98.62 172 TYR A C 1
ATOM 1392 O O . TYR A 1 172 ? -15.591 12.705 -4.719 1.00 98.62 172 TYR A O 1
ATOM 1400 N N . THR A 1 173 ? -15.175 14.569 -3.568 1.00 98.44 173 THR A N 1
ATOM 1401 C CA . THR A 1 173 ? -16.562 15.043 -3.632 1.00 98.44 173 THR A CA 1
ATOM 1402 C C . THR A 1 173 ? -16.997 15.396 -5.047 1.00 98.44 173 THR A C 1
ATOM 1404 O O . THR A 1 173 ? -18.143 15.123 -5.401 1.00 98.44 173 THR A O 1
ATOM 1407 N N . ILE A 1 174 ? -16.116 15.972 -5.865 1.00 97.69 174 ILE A N 1
ATOM 1408 C CA . ILE A 1 174 ? -16.394 16.220 -7.284 1.00 97.69 174 ILE A CA 1
ATOM 1409 C C . ILE A 1 174 ? -16.542 14.889 -8.027 1.00 97.69 174 ILE A C 1
ATOM 1411 O O . ILE A 1 174 ? -17.518 14.716 -8.752 1.00 97.69 174 ILE A O 1
ATOM 1415 N N . VAL A 1 175 ? -15.637 13.935 -7.793 1.00 97.75 175 VAL A N 1
ATOM 1416 C CA . VAL A 1 175 ? -15.658 12.613 -8.444 1.00 97.75 175 VAL A CA 1
ATOM 1417 C C . VAL A 1 175 ? -16.953 11.854 -8.140 1.00 97.75 175 VAL A C 1
ATOM 1419 O O . VAL A 1 175 ? -17.588 11.317 -9.047 1.00 97.75 175 VAL A O 1
ATOM 1422 N N . LEU A 1 176 ? -17.415 11.888 -6.888 1.00 98.25 176 LEU A N 1
ATOM 1423 C CA . LEU A 1 176 ? -18.657 11.233 -6.460 1.00 98.25 176 LEU A CA 1
ATOM 1424 C C . LEU A 1 176 ? -19.932 11.884 -7.014 1.00 98.25 176 LEU A C 1
ATOM 1426 O O . LEU A 1 176 ? -21.002 11.295 -6.895 1.00 98.25 176 LEU A O 1
ATOM 1430 N N . LYS A 1 177 ? -19.868 13.065 -7.645 1.00 98.12 177 LYS A N 1
ATOM 1431 C CA . LYS A 1 177 ? -21.018 13.573 -8.419 1.00 98.12 177 LYS A CA 1
ATOM 1432 C C . LYS A 1 177 ? -21.245 12.747 -9.683 1.00 98.12 177 LYS A C 1
ATOM 1434 O O . LYS A 1 177 ? -22.391 12.566 -10.082 1.00 98.12 177 LYS A O 1
ATOM 1439 N N . THR A 1 178 ? -20.166 12.257 -10.288 1.00 96.81 178 THR A N 1
ATOM 1440 C CA . THR A 1 178 ? -20.203 11.429 -11.499 1.00 96.81 178 THR A CA 1
ATOM 1441 C C . THR A 1 178 ? -20.348 9.950 -11.149 1.00 96.81 178 THR A C 1
ATOM 1443 O O . THR A 1 178 ? -21.150 9.255 -11.764 1.00 96.81 178 THR A O 1
ATOM 1446 N N . TYR A 1 179 ? -19.637 9.489 -10.115 1.00 96.81 179 TYR A N 1
ATOM 1447 C CA . TYR A 1 179 ? -19.602 8.083 -9.697 1.00 96.81 179 TYR A CA 1
ATOM 1448 C C . TYR A 1 179 ? -20.109 7.901 -8.254 1.00 96.81 179 TYR A C 1
ATOM 1450 O O . TYR A 1 179 ? -19.355 7.476 -7.381 1.00 96.81 179 TYR A O 1
ATOM 1458 N N . PRO A 1 180 ? -21.383 8.216 -7.949 1.00 97.44 180 PRO A N 1
ATOM 1459 C CA . PRO A 1 180 ? -21.884 8.334 -6.571 1.00 97.44 180 PRO A CA 1
ATOM 1460 C C . PRO A 1 180 ? -21.861 7.043 -5.748 1.00 97.44 180 PRO A C 1
ATOM 1462 O O . PRO A 1 180 ? -22.009 7.096 -4.531 1.00 97.44 180 PRO A O 1
ATOM 1465 N N . LYS A 1 181 ? -21.712 5.889 -6.402 1.00 97.56 181 LYS A N 1
ATOM 1466 C CA . LYS A 1 181 ? -21.688 4.563 -5.771 1.00 97.56 181 LYS A CA 1
ATOM 1467 C C . LYS A 1 181 ? -20.318 3.889 -5.856 1.00 97.56 181 LYS A C 1
ATOM 1469 O O . LYS A 1 181 ? -20.216 2.706 -5.551 1.00 97.56 181 LYS A O 1
ATOM 1474 N N . ASN A 1 182 ? -19.285 4.606 -6.303 1.00 98.12 182 ASN A N 1
ATOM 1475 C CA . ASN A 1 182 ? -17.950 4.035 -6.378 1.00 98.12 182 ASN A CA 1
ATOM 1476 C C . ASN A 1 182 ? -17.378 3.864 -4.962 1.00 98.12 182 ASN A C 1
ATOM 1478 O O . ASN A 1 182 ? -17.177 4.839 -4.235 1.00 98.12 182 ASN A O 1
ATOM 1482 N N . ILE A 1 183 ? -17.160 2.609 -4.574 1.00 98.06 183 ILE A N 1
ATOM 1483 C CA . ILE A 1 183 ? -16.796 2.222 -3.208 1.00 98.06 183 ILE A CA 1
ATOM 1484 C C . ILE A 1 183 ? -15.399 2.714 -2.844 1.00 98.06 183 ILE A C 1
ATOM 1486 O O . ILE A 1 183 ? -15.215 3.217 -1.738 1.00 98.06 183 ILE A O 1
ATOM 1490 N N . ASP A 1 184 ? -14.450 2.640 -3.775 1.00 97.19 184 ASP A N 1
ATOM 1491 C CA . ASP A 1 184 ? -13.067 3.048 -3.531 1.00 97.19 184 ASP A CA 1
ATOM 1492 C C . ASP A 1 184 ? -12.980 4.550 -3.244 1.00 97.19 184 ASP A C 1
ATOM 1494 O O . ASP A 1 184 ? -12.348 4.964 -2.272 1.00 97.19 184 ASP A O 1
ATOM 1498 N N . ILE A 1 185 ? -13.696 5.374 -4.016 1.00 98.44 185 ILE A N 1
ATOM 1499 C CA . ILE A 1 185 ? -13.728 6.827 -3.805 1.00 98.44 185 ILE A CA 1
ATOM 1500 C C . ILE A 1 185 ? -14.491 7.193 -2.523 1.00 98.44 185 ILE A C 1
ATOM 1502 O O . ILE A 1 185 ? -14.067 8.099 -1.799 1.00 98.44 185 ILE A O 1
ATOM 1506 N N . LEU A 1 186 ? -15.600 6.506 -2.213 1.00 98.69 186 LEU A N 1
ATOM 1507 C CA . LEU A 1 186 ? -16.303 6.683 -0.936 1.00 98.69 186 LEU A CA 1
ATOM 1508 C C . LEU A 1 186 ? -15.372 6.370 0.239 1.00 98.69 186 LEU A C 1
ATOM 1510 O O . LEU A 1 186 ? -15.282 7.162 1.176 1.00 98.69 186 LEU A O 1
ATOM 1514 N N . TYR A 1 187 ? -14.644 5.254 0.168 1.00 98.50 187 TYR A N 1
ATOM 1515 C CA . TYR A 1 187 ? -13.730 4.829 1.221 1.00 98.50 187 TYR A CA 1
ATOM 1516 C C . TYR A 1 187 ? -12.572 5.817 1.367 1.00 98.50 187 TYR A C 1
ATOM 1518 O O . TYR A 1 187 ? -12.288 6.279 2.472 1.00 98.50 187 TYR A O 1
ATOM 1526 N N . ALA A 1 188 ? -11.953 6.219 0.255 1.00 98.19 188 ALA A N 1
ATOM 1527 C CA . ALA A 1 188 ? -10.878 7.202 0.254 1.00 98.19 188 ALA A CA 1
ATOM 1528 C C . ALA A 1 188 ? -11.326 8.525 0.890 1.00 98.19 188 ALA A C 1
ATOM 1530 O O . ALA A 1 188 ? -10.640 9.047 1.769 1.00 98.19 188 ALA A O 1
ATOM 1531 N N . ARG A 1 189 ? -12.507 9.045 0.522 1.00 98.50 189 ARG A N 1
ATOM 1532 C CA . ARG A 1 189 ? -13.046 10.276 1.120 1.00 98.50 189 ARG A CA 1
ATOM 1533 C C . ARG A 1 189 ? -13.378 10.111 2.605 1.00 98.50 189 ARG A C 1
ATOM 1535 O O . ARG A 1 189 ? -13.127 11.044 3.370 1.00 98.50 189 ARG A O 1
ATOM 1542 N N . ALA A 1 190 ? -13.869 8.944 3.023 1.00 98.12 190 ALA A N 1
ATOM 1543 C CA . ALA A 1 190 ? -14.120 8.638 4.429 1.00 98.12 190 ALA A CA 1
ATOM 1544 C C . ALA A 1 190 ? -12.834 8.728 5.267 1.00 98.12 190 ALA A C 1
ATOM 1546 O O . ALA A 1 190 ? -12.828 9.373 6.315 1.00 98.12 190 ALA A O 1
ATOM 1547 N N . MET A 1 191 ? -11.724 8.167 4.774 1.00 96.88 191 MET A N 1
ATOM 1548 C CA . MET A 1 191 ? -10.421 8.235 5.451 1.00 96.88 191 MET A CA 1
ATOM 1549 C C . MET A 1 191 ? -9.861 9.663 5.507 1.00 96.88 191 MET A C 1
ATOM 1551 O O . MET A 1 191 ? -9.215 10.043 6.480 1.00 96.88 191 MET A O 1
ATOM 1555 N N . ILE A 1 192 ? -10.149 10.506 4.509 1.00 98.12 192 ILE A N 1
ATOM 1556 C CA . ILE A 1 192 ? -9.852 11.945 4.607 1.00 98.12 192 ILE A CA 1
ATOM 1557 C C . ILE A 1 192 ? -10.686 12.613 5.713 1.00 98.12 192 ILE A C 1
ATOM 1559 O O . ILE A 1 192 ? -10.182 13.495 6.408 1.00 98.12 192 ILE A O 1
ATOM 1563 N N . GLY A 1 193 ? -11.940 12.188 5.899 1.00 96.38 193 GLY A N 1
ATOM 1564 C CA . GLY A 1 193 ? -12.798 12.632 6.999 1.00 96.38 193 GLY A CA 1
ATOM 1565 C C . GLY A 1 193 ? -12.170 12.382 8.372 1.00 96.38 193 GLY A C 1
ATOM 1566 O O . GLY A 1 193 ? -12.146 13.297 9.190 1.00 96.38 193 GLY A O 1
ATOM 1567 N N . GLU A 1 194 ? -11.581 11.201 8.589 1.00 92.94 194 GLU A N 1
ATOM 1568 C CA . GLU A 1 194 ? -10.817 10.886 9.807 1.00 92.94 194 GLU A CA 1
ATOM 1569 C C . GLU A 1 194 ? -9.663 11.874 10.028 1.00 92.94 194 GLU A C 1
ATOM 1571 O O . GLU A 1 194 ? -9.553 12.463 11.100 1.00 92.94 194 GLU A O 1
ATOM 1576 N N . LYS A 1 195 ? -8.840 12.129 8.998 1.00 94.69 195 LYS A N 1
ATOM 1577 C CA . LYS A 1 195 ? -7.706 13.072 9.094 1.00 94.69 195 LYS A CA 1
ATOM 1578 C C . LYS A 1 195 ? -8.125 14.515 9.373 1.00 94.69 195 LYS A C 1
ATOM 1580 O O . LYS A 1 195 ? -7.320 15.295 9.872 1.00 94.69 195 LYS A O 1
ATOM 1585 N N . LEU A 1 196 ? -9.363 14.874 9.044 1.00 95.62 196 LEU A N 1
ATOM 1586 C CA . LEU A 1 196 ? -9.958 16.178 9.338 1.00 95.62 196 LEU A CA 1
ATOM 1587 C C . LEU A 1 196 ? -10.759 16.195 10.649 1.00 95.62 196 LEU A C 1
ATOM 1589 O O . LEU A 1 196 ? -11.413 17.199 10.927 1.00 95.62 196 LEU A O 1
ATOM 1593 N N . GLU A 1 197 ? -10.767 15.095 11.409 1.00 93.31 197 GLU A N 1
ATOM 1594 C CA . GLU A 1 197 ? -11.601 14.898 12.605 1.00 93.31 197 GLU A CA 1
ATOM 1595 C C . GLU A 1 197 ? -13.110 15.091 12.327 1.00 93.31 197 GLU A C 1
ATOM 1597 O O . GLU A 1 197 ? -13.916 15.386 13.210 1.00 93.31 197 GLU A O 1
ATOM 1602 N N . ARG A 1 198 ? -13.524 14.899 11.069 1.00 95.44 198 ARG A N 1
ATOM 1603 C CA . ARG A 1 198 ? -14.914 14.960 10.601 1.00 95.44 198 ARG A CA 1
ATOM 1604 C C . ARG A 1 198 ? -15.514 13.569 10.561 1.00 95.44 198 ARG A C 1
ATOM 1606 O O . ARG A 1 198 ? -15.769 13.000 9.499 1.00 95.44 198 ARG A O 1
ATOM 1613 N N . ILE A 1 199 ? -15.752 13.037 11.757 1.00 93.62 199 ILE A N 1
ATOM 1614 C CA . ILE A 1 199 ? -16.315 11.697 11.954 1.00 93.62 199 ILE A CA 1
ATOM 1615 C C . ILE A 1 199 ? -17.692 11.566 11.291 1.00 93.62 199 ILE A C 1
ATOM 1617 O O . ILE A 1 199 ? -17.997 10.530 10.714 1.00 93.62 199 ILE A O 1
ATOM 1621 N N . ASP A 1 200 ? -18.480 12.644 11.243 1.00 94.25 200 ASP A N 1
ATOM 1622 C CA . ASP A 1 200 ? -19.764 12.678 10.539 1.00 94.25 200 ASP A CA 1
ATOM 1623 C C . ASP A 1 200 ? -19.636 12.397 9.029 1.00 94.25 200 ASP A C 1
ATOM 1625 O O . ASP A 1 200 ? -20.500 11.750 8.433 1.00 94.25 200 ASP A O 1
ATOM 1629 N N . TRP A 1 201 ? -18.549 12.851 8.395 1.00 95.94 201 TRP A N 1
ATOM 1630 C CA . TRP A 1 201 ? -18.289 12.587 6.977 1.00 95.94 201 TRP A CA 1
ATOM 1631 C C . TRP A 1 201 ? -17.864 11.144 6.738 1.00 95.94 201 TRP A C 1
ATOM 1633 O O . TRP A 1 201 ? -18.364 10.515 5.802 1.00 95.94 201 TRP A O 1
ATOM 1643 N N . LEU A 1 202 ? -16.983 10.627 7.599 1.00 97.06 202 LEU A N 1
ATOM 1644 C CA . LEU A 1 202 ? -16.552 9.233 7.572 1.00 97.06 202 LEU A CA 1
ATOM 1645 C C . LEU A 1 202 ? -17.745 8.295 7.757 1.00 97.06 202 LEU A C 1
ATOM 1647 O O . LEU A 1 202 ? -17.944 7.400 6.938 1.00 97.06 202 LEU A O 1
ATOM 1651 N N . GLU A 1 203 ? -18.566 8.518 8.787 1.00 96.19 203 GLU A N 1
ATOM 1652 C CA . GLU A 1 203 ? -19.725 7.674 9.080 1.00 96.19 203 GLU A CA 1
ATOM 1653 C C . GLU A 1 203 ? -20.698 7.631 7.904 1.00 96.19 203 GLU A C 1
ATOM 1655 O O . GLU A 1 203 ? -21.150 6.550 7.523 1.00 96.19 203 GLU A O 1
ATOM 1660 N N . ARG A 1 204 ? -20.989 8.785 7.292 1.00 97.44 204 ARG A N 1
ATOM 1661 C CA . ARG A 1 204 ? -21.864 8.863 6.117 1.00 97.44 204 ARG A CA 1
ATOM 1662 C C . ARG A 1 204 ? -21.327 8.019 4.961 1.00 97.44 204 ARG A C 1
ATOM 1664 O O . ARG A 1 204 ? -22.079 7.238 4.382 1.00 97.44 204 ARG A O 1
ATOM 1671 N N . ASP A 1 205 ? -20.053 8.184 4.615 1.00 98.56 205 ASP A N 1
ATOM 1672 C CA . ASP A 1 205 ? -19.468 7.514 3.452 1.00 98.56 205 ASP A CA 1
ATOM 1673 C C . ASP A 1 205 ? -19.298 6.003 3.697 1.00 98.56 205 ASP A C 1
ATOM 1675 O O . ASP A 1 205 ? -19.660 5.204 2.833 1.00 98.56 205 ASP A O 1
ATOM 1679 N N . LEU A 1 206 ? -18.859 5.579 4.890 1.00 98.44 206 LEU A N 1
ATOM 1680 C CA . LEU A 1 206 ? -18.776 4.153 5.235 1.00 98.44 206 LEU A CA 1
ATOM 1681 C C . LEU A 1 206 ? -20.154 3.492 5.345 1.00 98.44 206 LEU A C 1
ATOM 1683 O O . LEU A 1 206 ? -20.312 2.339 4.946 1.00 98.44 206 LEU A O 1
ATOM 1687 N N . THR A 1 207 ? -21.167 4.211 5.837 1.00 98.19 207 THR A N 1
ATOM 1688 C CA . THR A 1 207 ? -22.551 3.713 5.843 1.00 98.19 207 THR A CA 1
ATOM 1689 C C . THR A 1 207 ? -23.042 3.484 4.417 1.00 98.19 207 THR A C 1
ATOM 1691 O O . THR A 1 207 ? -23.574 2.413 4.137 1.00 98.19 207 THR A O 1
ATOM 1694 N N . ALA A 1 208 ? -22.783 4.419 3.496 1.00 98.62 208 ALA A N 1
ATOM 1695 C CA . ALA A 1 208 ? -23.124 4.243 2.085 1.00 98.62 208 ALA A CA 1
ATOM 1696 C C . ALA A 1 208 ? -22.440 3.003 1.476 1.00 98.62 208 ALA A C 1
ATOM 1698 O O . ALA A 1 208 ? -23.079 2.246 0.747 1.00 98.62 208 ALA A O 1
ATOM 1699 N N . ILE A 1 209 ? -21.173 2.734 1.817 1.00 98.75 209 ILE A N 1
ATOM 1700 C CA . ILE A 1 209 ? -20.488 1.504 1.382 1.00 98.75 209 ILE A CA 1
ATOM 1701 C C . ILE A 1 209 ? -21.172 0.260 1.951 1.00 98.75 209 ILE A C 1
ATOM 1703 O O . ILE A 1 209 ? -21.393 -0.694 1.216 1.00 98.75 209 ILE A O 1
ATOM 1707 N N . ILE A 1 210 ? -21.535 0.249 3.235 1.00 98.56 210 ILE A N 1
ATOM 1708 C CA . ILE A 1 210 ? -22.195 -0.902 3.873 1.00 98.56 210 ILE A CA 1
ATOM 1709 C C . ILE A 1 210 ? -23.603 -1.135 3.299 1.00 98.56 210 ILE A C 1
ATOM 1711 O O . ILE A 1 210 ? -24.056 -2.278 3.240 1.00 98.56 210 ILE A O 1
ATOM 1715 N N . GLU A 1 211 ? -24.302 -0.084 2.873 1.00 98.38 211 GLU A N 1
ATOM 1716 C CA . GLU A 1 211 ? -25.584 -0.198 2.170 1.00 98.38 211 GLU A CA 1
ATOM 1717 C C . GLU A 1 211 ? -25.422 -0.814 0.773 1.00 98.38 211 GLU A C 1
ATOM 1719 O O . GLU A 1 211 ? -26.231 -1.656 0.379 1.00 98.38 211 GLU A O 1
ATOM 1724 N N . LEU A 1 212 ? -24.371 -0.429 0.040 1.00 98.38 212 LEU A N 1
ATOM 1725 C CA . LEU A 1 212 ? -24.044 -0.985 -1.279 1.00 98.38 212 LEU A CA 1
ATOM 1726 C C . LEU A 1 212 ? -23.517 -2.425 -1.181 1.00 98.38 212 LEU A C 1
ATOM 1728 O O . LEU A 1 212 ? -23.921 -3.293 -1.954 1.00 98.38 212 LEU A O 1
ATOM 1732 N N . GLU A 1 213 ? -22.658 -2.691 -0.200 1.00 98.25 213 GLU A N 1
ATOM 1733 C CA . GLU A 1 213 ? -22.027 -3.979 0.066 1.00 98.25 213 GLU A CA 1
ATOM 1734 C C . GLU A 1 213 ? -22.138 -4.364 1.553 1.00 98.25 213 GLU A C 1
ATOM 1736 O O . GLU A 1 213 ? -21.200 -4.191 2.340 1.00 98.25 213 GLU A O 1
ATOM 1741 N N . PRO A 1 214 ? -23.242 -5.016 1.964 1.00 98.19 214 PRO A N 1
ATOM 1742 C CA . PRO A 1 214 ? -23.468 -5.396 3.364 1.00 98.19 214 PRO A CA 1
ATOM 1743 C C . PRO A 1 214 ? -22.444 -6.370 3.967 1.00 98.19 214 PRO A C 1
ATOM 1745 O O . PRO A 1 214 ? -22.476 -6.625 5.177 1.00 98.19 214 PRO A O 1
ATOM 1748 N N . LYS A 1 215 ? -21.571 -6.948 3.132 1.00 98.00 215 LYS A N 1
ATOM 1749 C CA . LYS A 1 215 ? -20.480 -7.858 3.507 1.00 98.00 215 LYS A CA 1
ATOM 1750 C C . LYS A 1 215 ? -19.087 -7.253 3.279 1.00 98.00 215 LYS A C 1
ATOM 1752 O O . LYS A 1 215 ? -18.101 -7.988 3.292 1.00 98.00 215 LYS A O 1
ATOM 1757 N N . ASN A 1 216 ? -18.975 -5.939 3.087 1.00 98.44 216 ASN A N 1
ATOM 1758 C CA . ASN A 1 216 ? -17.677 -5.280 3.010 1.00 98.44 216 ASN A CA 1
ATOM 1759 C C . ASN A 1 216 ? -17.042 -5.224 4.411 1.00 98.44 216 ASN A C 1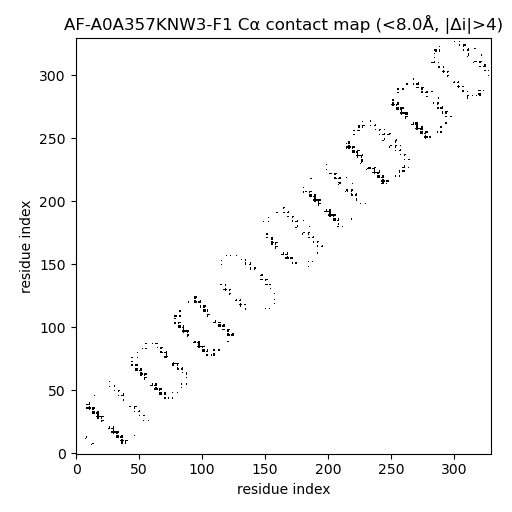
ATOM 1761 O O . ASN A 1 216 ? -17.320 -4.329 5.211 1.00 98.44 216 ASN A O 1
ATOM 1765 N N . ALA A 1 217 ? -16.227 -6.231 4.737 1.00 98.31 217 ALA A N 1
ATOM 1766 C CA . ALA A 1 217 ? -15.610 -6.358 6.058 1.00 98.31 217 ALA A CA 1
ATOM 1767 C C . ALA A 1 217 ? -14.698 -5.170 6.395 1.00 98.31 217 ALA A C 1
ATOM 1769 O O . ALA A 1 217 ? -14.643 -4.771 7.552 1.00 98.31 217 ALA A O 1
ATOM 1770 N N . THR A 1 218 ? -14.048 -4.574 5.392 1.00 97.94 218 THR A N 1
ATOM 1771 C CA . THR A 1 218 ? -13.184 -3.403 5.576 1.00 97.94 218 THR A CA 1
ATOM 1772 C C . THR A 1 218 ? -13.996 -2.190 6.040 1.00 97.94 218 THR A C 1
ATOM 1774 O O . THR A 1 218 ? -13.678 -1.609 7.073 1.00 97.94 218 THR A O 1
ATOM 1777 N N . ALA A 1 219 ? -15.092 -1.848 5.353 1.00 98.38 219 ALA A N 1
ATOM 1778 C CA . ALA A 1 219 ? -15.952 -0.726 5.743 1.00 98.38 219 ALA A CA 1
ATOM 1779 C C . ALA A 1 219 ? -16.676 -0.968 7.079 1.00 98.38 219 ALA A C 1
ATOM 1781 O O . ALA A 1 219 ? -16.777 -0.058 7.900 1.00 98.38 219 ALA A O 1
ATOM 1782 N N . LEU A 1 220 ? -17.137 -2.204 7.324 1.00 98.75 220 LEU A N 1
ATOM 1783 C CA . LEU A 1 220 ? -17.713 -2.602 8.614 1.00 98.75 220 LEU A CA 1
ATOM 1784 C C . LEU A 1 220 ? -16.706 -2.424 9.754 1.00 98.75 220 LEU A C 1
ATOM 1786 O O . LEU A 1 220 ? -17.067 -1.901 10.807 1.00 98.75 220 LEU A O 1
ATOM 1790 N N . ASN A 1 221 ? -15.460 -2.856 9.549 1.00 98.62 221 ASN A N 1
ATOM 1791 C CA . ASN A 1 221 ? -14.423 -2.726 10.558 1.00 98.62 221 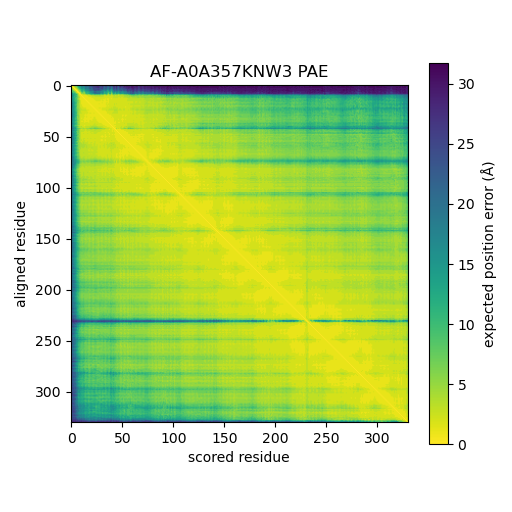ASN A CA 1
ATOM 1792 C C . ASN A 1 221 ? -14.061 -1.266 10.808 1.00 98.62 221 ASN A C 1
ATOM 1794 O O . ASN A 1 221 ? -14.099 -0.840 11.953 1.00 98.62 221 ASN A O 1
ATOM 1798 N N . ALA A 1 222 ? -13.790 -0.497 9.749 1.00 97.56 222 ALA A N 1
ATOM 1799 C CA . ALA A 1 222 ? -13.443 0.916 9.858 1.00 97.56 222 ALA A CA 1
ATOM 1800 C C . ALA A 1 222 ? -14.536 1.703 10.599 1.00 97.56 222 ALA A C 1
ATOM 1802 O O . ALA A 1 222 ? -14.247 2.373 11.583 1.00 97.56 222 ALA A O 1
ATOM 1803 N N . LEU A 1 223 ? -15.811 1.539 10.221 1.00 97.31 223 LEU A N 1
ATOM 1804 C CA . LEU A 1 223 ? -16.917 2.220 10.900 1.00 97.31 223 LEU A CA 1
ATOM 1805 C C . LEU A 1 223 ? -17.050 1.771 12.357 1.00 97.31 223 LEU A C 1
ATOM 1807 O O . LEU A 1 223 ? -17.271 2.584 13.252 1.00 97.31 223 LEU A O 1
ATOM 1811 N N . GLY A 1 224 ? -16.930 0.468 12.601 1.00 97.62 224 GLY A N 1
ATOM 1812 C CA . GLY A 1 224 ? -16.997 -0.093 13.939 1.00 97.62 224 GLY A CA 1
ATOM 1813 C C . GLY A 1 224 ? -15.882 0.419 14.852 1.00 97.62 224 GLY A C 1
ATOM 1814 O O . GLY A 1 224 ? -16.169 0.856 15.963 1.00 97.62 224 GLY A O 1
ATOM 1815 N N . TYR A 1 225 ? -14.640 0.416 14.373 1.00 96.62 225 TYR A N 1
ATOM 1816 C CA . TYR A 1 225 ? -13.478 0.935 15.085 1.00 96.62 225 TYR A CA 1
ATOM 1817 C C . TYR A 1 225 ? -13.617 2.434 15.361 1.00 96.62 225 TYR A C 1
ATOM 1819 O O . TYR A 1 225 ? -13.528 2.839 16.516 1.00 96.62 225 TYR A O 1
ATOM 1827 N N . THR A 1 226 ? -13.956 3.250 14.355 1.00 94.50 226 THR A N 1
ATOM 1828 C CA . THR A 1 226 ? -14.152 4.697 14.544 1.00 94.50 226 THR A CA 1
ATOM 1829 C C . THR A 1 226 ? -15.232 4.989 15.588 1.00 94.50 226 THR A C 1
ATOM 1831 O O . THR A 1 226 ? -15.058 5.863 16.439 1.00 94.50 226 THR A O 1
ATOM 1834 N N . LEU A 1 227 ? -16.335 4.233 15.581 1.00 94.00 227 LEU A N 1
ATOM 1835 C CA . LEU A 1 227 ? -17.375 4.354 16.602 1.00 94.00 227 LEU A CA 1
ATOM 1836 C C . LEU A 1 227 ? -16.894 3.909 17.985 1.00 94.00 227 LEU A C 1
ATOM 1838 O O . LEU A 1 227 ? -17.322 4.502 18.972 1.00 94.00 227 LEU A O 1
ATOM 1842 N N . ALA A 1 228 ? -16.055 2.878 18.086 1.00 95.00 228 ALA A N 1
ATOM 1843 C CA . ALA A 1 228 ? -15.476 2.464 19.360 1.00 95.00 228 ALA A CA 1
ATOM 1844 C C . ALA A 1 228 ? -14.520 3.528 19.906 1.00 95.00 228 ALA A C 1
ATOM 1846 O O . ALA A 1 228 ? -14.525 3.785 21.111 1.00 95.00 228 ALA A O 1
ATOM 1847 N N . ASP A 1 229 ? -13.736 4.148 19.021 1.00 90.44 229 ASP A N 1
ATOM 1848 C CA . ASP A 1 229 ? -12.671 5.051 19.414 1.00 90.44 229 ASP A CA 1
ATOM 1849 C C . ASP A 1 229 ? -13.183 6.456 19.755 1.00 90.44 229 ASP A C 1
ATOM 1851 O O . ASP A 1 229 ? -13.020 6.926 20.887 1.00 90.44 229 ASP A O 1
ATOM 1855 N N . HIS A 1 230 ? -13.917 7.066 18.822 1.00 86.12 230 HIS A N 1
ATOM 1856 C CA . HIS A 1 230 ? -14.360 8.460 18.899 1.00 86.12 230 HIS A CA 1
ATOM 1857 C C . HIS A 1 230 ? -15.775 8.638 19.454 1.00 86.12 230 HIS A C 1
ATOM 1859 O O . HIS A 1 230 ? -16.111 9.707 19.970 1.00 86.12 230 HIS A O 1
ATOM 1865 N N . SER A 1 231 ? -16.630 7.617 19.352 1.00 73.94 231 SER A N 1
ATOM 1866 C CA . SER A 1 231 ? -18.017 7.698 19.812 1.00 73.94 231 SER A CA 1
ATOM 1867 C C . SER A 1 231 ? -18.219 6.940 21.128 1.00 73.94 231 SER A C 1
ATOM 1869 O O . SER A 1 231 ? -17.469 6.041 21.498 1.00 73.94 231 SER A O 1
ATOM 1871 N N . LYS A 1 232 ? -19.290 7.270 21.856 1.00 75.62 232 LYS A N 1
ATOM 1872 C CA . LYS A 1 232 ? -19.734 6.470 23.013 1.00 75.62 232 LYS A CA 1
ATOM 1873 C C . LYS A 1 232 ? -20.670 5.320 22.617 1.00 75.62 232 LYS A C 1
ATOM 1875 O O . LYS A 1 232 ? -21.151 4.603 23.491 1.00 75.62 232 LYS A O 1
ATOM 1880 N N . ASN A 1 233 ? -20.950 5.119 21.324 1.00 89.44 233 ASN A N 1
ATOM 1881 C CA . ASN A 1 233 ? -21.880 4.092 20.849 1.00 89.44 233 ASN A CA 1
ATOM 1882 C C . ASN A 1 233 ? -21.200 2.721 20.675 1.00 89.44 233 ASN A C 1
ATOM 1884 O O . ASN A 1 233 ? -21.227 2.105 19.606 1.00 89.44 233 ASN A O 1
ATOM 1888 N N . LEU A 1 234 ? -20.618 2.225 21.767 1.00 95.50 234 LEU A N 1
ATOM 1889 C CA . LEU A 1 234 ? -19.937 0.932 21.817 1.00 95.50 234 LEU A CA 1
ATOM 1890 C C . LEU A 1 234 ? -20.830 -0.244 21.368 1.00 95.50 234 LEU A C 1
ATOM 1892 O O . LEU A 1 234 ? -20.342 -1.102 20.630 1.00 95.50 234 LEU A O 1
ATOM 1896 N N . PRO A 1 235 ? -22.134 -0.317 21.720 1.00 96.06 235 PRO A N 1
ATOM 1897 C CA . PRO A 1 235 ? -22.981 -1.422 21.269 1.00 96.06 235 PRO A CA 1
ATOM 1898 C C . PRO A 1 235 ? -23.104 -1.511 19.746 1.00 96.06 235 PRO A C 1
ATOM 1900 O O . PRO A 1 235 ? -23.150 -2.613 19.195 1.00 96.06 235 PRO A O 1
ATOM 1903 N N . GLN A 1 236 ? -23.162 -0.370 19.054 1.00 95.50 236 GLN A N 1
ATOM 1904 C CA . GLN A 1 236 ? -23.220 -0.352 17.596 1.00 95.50 236 GLN A CA 1
ATOM 1905 C C . GLN A 1 236 ? -21.856 -0.669 16.977 1.00 95.50 236 GLN A C 1
ATOM 1907 O O . GLN A 1 236 ? -21.800 -1.472 16.044 1.00 95.50 236 GLN A O 1
ATOM 1912 N N . ALA A 1 237 ? -20.773 -0.117 17.534 1.00 97.44 237 ALA A N 1
ATOM 1913 C CA . ALA A 1 237 ? -19.404 -0.450 17.145 1.00 97.44 237 ALA A CA 1
ATOM 1914 C C . ALA A 1 237 ? -19.176 -1.970 17.150 1.00 97.44 237 ALA A C 1
ATOM 1916 O O . ALA A 1 237 ? -18.834 -2.565 16.128 1.00 97.44 237 ALA A O 1
ATOM 1917 N N . PHE A 1 238 ? -19.507 -2.625 18.267 1.00 98.25 238 PHE A N 1
ATOM 1918 C CA . PHE A 1 238 ? -19.384 -4.073 18.417 1.00 98.25 238 PHE A CA 1
ATOM 1919 C C . PHE A 1 238 ? -20.197 -4.851 17.377 1.00 98.25 238 PHE A C 1
ATOM 1921 O O . PHE A 1 238 ? -19.717 -5.846 16.841 1.00 98.25 238 PHE A O 1
ATOM 1928 N N . LYS A 1 239 ? -21.416 -4.408 17.034 1.00 98.25 239 LYS A N 1
ATOM 1929 C CA . LYS A 1 239 ? -22.223 -5.068 15.991 1.00 98.25 239 LYS A CA 1
ATOM 1930 C C . LYS A 1 239 ? -21.545 -5.025 14.623 1.00 98.25 239 LYS A C 1
ATOM 1932 O O . LYS A 1 239 ? -21.587 -6.031 13.911 1.00 98.25 239 LYS A O 1
ATOM 1937 N N . TYR A 1 240 ? -20.948 -3.896 14.243 1.00 98.44 240 TYR A N 1
ATOM 1938 C CA . TYR A 1 240 ? -20.235 -3.786 12.970 1.00 98.44 240 TYR A CA 1
ATOM 1939 C C . TYR A 1 240 ? -18.963 -4.635 12.960 1.00 98.44 240 TYR A C 1
ATOM 1941 O O . TYR A 1 240 ? -18.803 -5.456 12.055 1.00 98.44 240 TYR A O 1
ATOM 1949 N N . ILE A 1 241 ? -18.135 -4.538 14.003 1.00 98.69 241 ILE A N 1
ATOM 1950 C CA . ILE A 1 241 ? -16.884 -5.306 14.109 1.00 98.69 241 ILE A CA 1
ATOM 1951 C C . ILE A 1 241 ? -17.180 -6.809 14.161 1.00 98.69 241 ILE A C 1
ATOM 1953 O O . ILE A 1 241 ? -16.540 -7.594 13.471 1.00 98.69 241 ILE A O 1
ATOM 1957 N N . LYS A 1 242 ? -18.225 -7.239 14.880 1.00 98.69 242 LYS A N 1
ATOM 1958 C CA . LYS A 1 242 ? -18.649 -8.648 14.914 1.00 98.69 242 LYS A CA 1
ATOM 1959 C C . LYS A 1 242 ? -19.040 -9.173 13.534 1.00 98.69 242 LYS A C 1
ATOM 1961 O O . LYS A 1 242 ? -18.719 -10.314 13.201 1.00 98.69 242 LYS A O 1
ATOM 1966 N N . ARG A 1 243 ? -19.724 -8.361 12.721 1.00 98.69 243 ARG A N 1
ATOM 1967 C CA . ARG A 1 243 ? -20.032 -8.725 11.330 1.00 98.69 243 ARG A CA 1
ATOM 1968 C C . ARG A 1 243 ? -18.757 -8.803 10.497 1.00 98.69 243 ARG A C 1
ATOM 1970 O O . ARG A 1 243 ? -18.594 -9.788 9.784 1.00 98.69 243 ARG A O 1
ATOM 1977 N N . ALA A 1 244 ? -17.852 -7.832 10.620 1.00 98.75 244 ALA A N 1
ATOM 1978 C CA . ALA A 1 244 ? -16.564 -7.850 9.928 1.00 98.75 244 ALA A CA 1
ATOM 1979 C C . ALA A 1 244 ? -15.768 -9.126 10.267 1.00 98.75 244 ALA A C 1
ATOM 1981 O O . ALA A 1 244 ? -15.356 -9.855 9.366 1.00 98.75 244 ALA A O 1
ATOM 1982 N N . LEU A 1 245 ? -15.686 -9.468 11.556 1.00 98.62 245 LEU A N 1
ATOM 1983 C CA . LEU A 1 245 ? -14.988 -10.652 12.056 1.00 98.62 245 LEU A CA 1
ATOM 1984 C C . LEU A 1 245 ? -15.620 -11.957 11.562 1.00 98.62 245 LEU A C 1
ATOM 1986 O O . LEU A 1 245 ? -14.912 -12.901 11.238 1.00 98.62 245 LEU A O 1
ATOM 1990 N N . SER A 1 246 ? -16.950 -12.021 11.435 1.00 98.56 246 SER A N 1
ATOM 1991 C CA . SER A 1 246 ? -17.609 -13.202 10.851 1.00 98.56 246 SER A CA 1
ATOM 1992 C C . SER A 1 246 ? -17.288 -13.418 9.368 1.00 98.56 246 SER A C 1
ATOM 1994 O O . SER A 1 246 ? -17.421 -14.536 8.877 1.00 98.56 246 SER A O 1
ATOM 1996 N N . ILE A 1 247 ? -16.890 -12.360 8.654 1.00 98.50 247 ILE A N 1
ATOM 1997 C CA . ILE A 1 247 ? -16.536 -12.418 7.231 1.00 98.50 247 ILE A CA 1
ATOM 1998 C C . ILE A 1 247 ? -15.047 -12.741 7.072 1.00 98.50 247 ILE A C 1
ATOM 2000 O O . ILE A 1 247 ? -14.692 -13.533 6.202 1.00 98.50 247 ILE A O 1
ATOM 2004 N N . ARG A 1 248 ? -14.182 -12.153 7.910 1.00 98.31 248 ARG A N 1
ATOM 2005 C CA . ARG A 1 248 ? -12.736 -12.415 7.933 1.00 98.31 248 ARG A CA 1
ATOM 2006 C C . ARG A 1 248 ? -12.259 -12.668 9.380 1.00 98.31 248 ARG A C 1
ATOM 2008 O O . ARG A 1 248 ? -11.858 -11.727 10.061 1.00 98.31 248 ARG A O 1
ATOM 2015 N N . PRO A 1 249 ? -12.310 -13.920 9.870 1.00 97.75 249 PRO A N 1
ATOM 2016 C CA . PRO A 1 249 ? -12.058 -14.247 11.284 1.00 97.75 249 PRO A CA 1
ATOM 2017 C C . PRO A 1 249 ? -10.583 -14.213 11.717 1.00 97.75 249 PRO A C 1
ATOM 2019 O O . PRO A 1 249 ? -10.295 -14.199 12.917 1.00 97.75 249 PRO A O 1
ATOM 2022 N N . ASP A 1 250 ? -9.661 -14.219 10.755 1.00 95.69 250 ASP A N 1
ATOM 2023 C CA . ASP A 1 250 ? -8.210 -14.247 10.982 1.00 95.69 250 ASP A CA 1
ATOM 2024 C C . ASP A 1 250 ? -7.510 -12.977 10.465 1.00 95.69 250 ASP A C 1
ATOM 2026 O O . ASP A 1 250 ? -6.292 -12.940 10.325 1.00 95.69 250 ASP A O 1
ATOM 2030 N N . ASP A 1 251 ? -8.281 -11.926 10.180 1.00 98.31 251 ASP A N 1
ATOM 2031 C CA . ASP A 1 251 ? -7.755 -10.611 9.814 1.00 98.31 251 ASP A CA 1
ATOM 2032 C C . ASP A 1 251 ? -7.288 -9.874 11.081 1.00 98.31 251 ASP A C 1
ATOM 2034 O O . ASP A 1 251 ? -8.081 -9.624 11.995 1.00 98.31 251 ASP A O 1
ATOM 2038 N N . ALA A 1 252 ? -5.991 -9.558 11.154 1.00 98.06 252 ALA A N 1
ATOM 2039 C CA . ALA A 1 252 ? -5.375 -8.964 12.338 1.00 98.06 252 ALA A CA 1
ATOM 2040 C C . ALA A 1 252 ? -5.987 -7.605 12.710 1.00 98.06 252 ALA A C 1
ATOM 2042 O O . ALA A 1 252 ? -6.213 -7.358 13.890 1.00 98.06 252 ALA A O 1
ATOM 2043 N N . ALA A 1 253 ? -6.331 -6.763 11.729 1.00 97.94 253 ALA A N 1
ATOM 2044 C CA . ALA A 1 253 ? -6.908 -5.443 11.989 1.00 97.94 253 ALA A CA 1
ATOM 2045 C C . ALA A 1 253 ? -8.327 -5.545 12.573 1.00 97.94 253 ALA A C 1
ATOM 2047 O O . ALA A 1 253 ? -8.724 -4.755 13.431 1.00 97.94 253 ALA A O 1
ATOM 2048 N N . ILE A 1 254 ? -9.097 -6.552 12.146 1.00 98.75 254 ILE A N 1
ATOM 2049 C CA . ILE A 1 254 ? -10.443 -6.798 12.678 1.00 98.75 254 ILE A CA 1
ATOM 2050 C C . ILE A 1 254 ? -10.380 -7.408 14.081 1.00 98.75 254 ILE A C 1
ATOM 2052 O O . ILE A 1 254 ? -11.185 -7.061 14.947 1.00 98.75 254 ILE A O 1
ATOM 2056 N N . LEU A 1 255 ? -9.426 -8.311 14.321 1.00 98.81 255 LEU A N 1
ATOM 2057 C CA . LEU A 1 255 ? -9.162 -8.850 15.655 1.00 98.81 255 LEU A CA 1
ATOM 2058 C C . LEU A 1 255 ? -8.725 -7.742 16.618 1.00 98.81 255 LEU A C 1
ATOM 2060 O O . LEU A 1 255 ? -9.237 -7.689 17.733 1.00 98.81 255 LEU A O 1
ATOM 2064 N N . ASP A 1 256 ? -7.857 -6.836 16.172 1.00 98.62 256 ASP A N 1
ATOM 2065 C CA . ASP A 1 256 ? -7.453 -5.661 16.941 1.00 98.62 256 ASP A CA 1
ATOM 2066 C C . ASP A 1 256 ? -8.654 -4.778 17.293 1.00 98.62 256 ASP A C 1
ATOM 2068 O O . ASP A 1 256 ? -8.941 -4.550 18.467 1.00 98.62 256 ASP A O 1
ATOM 2072 N N . SER A 1 257 ? -9.460 -4.412 16.292 1.00 98.44 257 SER A N 1
ATOM 2073 C CA . SER A 1 257 ? -10.683 -3.628 16.497 1.00 98.44 257 SER A CA 1
ATOM 2074 C C . SER A 1 257 ? -11.661 -4.313 17.461 1.00 98.44 257 SER A C 1
ATOM 2076 O O . SER A 1 257 ? -12.289 -3.653 18.294 1.00 98.44 257 SER A O 1
ATOM 2078 N N . MET A 1 258 ? -11.786 -5.645 17.389 1.00 98.62 258 MET A N 1
ATOM 2079 C CA . MET A 1 258 ? -12.617 -6.426 18.310 1.00 98.62 258 MET A CA 1
ATOM 2080 C C . MET A 1 258 ? -12.075 -6.363 19.739 1.00 98.62 258 MET A C 1
ATOM 2082 O O . MET A 1 258 ? -12.831 -6.142 20.687 1.00 98.62 258 MET A O 1
ATOM 2086 N N . GLY A 1 259 ? -10.764 -6.513 19.899 1.00 98.38 259 GLY A N 1
ATOM 2087 C CA . GLY A 1 259 ? -10.101 -6.349 21.182 1.00 98.38 259 GLY A CA 1
ATOM 2088 C C . GLY A 1 259 ? -10.299 -4.950 21.763 1.00 98.38 259 GLY A C 1
ATOM 2089 O O . GLY A 1 259 ? -10.702 -4.814 22.921 1.00 98.38 259 GLY A O 1
ATOM 2090 N N . TRP A 1 260 ? -10.129 -3.919 20.936 1.00 97.88 260 TRP A N 1
ATOM 2091 C CA . TRP A 1 260 ? -10.310 -2.524 21.324 1.00 97.88 260 TRP A CA 1
ATOM 2092 C C . TRP A 1 260 ? -11.736 -2.227 21.787 1.00 97.88 260 TRP A C 1
ATOM 2094 O O . TRP A 1 260 ? -11.937 -1.670 22.867 1.00 97.88 260 TRP A O 1
ATOM 2104 N N . VAL A 1 261 ? -12.763 -2.661 21.047 1.00 98.06 261 VAL A N 1
ATOM 2105 C CA . VAL A 1 261 ? -14.151 -2.428 21.479 1.00 98.06 261 VAL A CA 1
ATOM 2106 C C . VAL A 1 261 ? -14.483 -3.176 22.776 1.00 98.06 261 VAL A C 1
ATOM 2108 O O . VAL A 1 261 ? -15.198 -2.633 23.620 1.00 98.06 261 VAL A O 1
ATOM 2111 N N . HIS A 1 262 ? -13.935 -4.379 22.992 1.00 98.12 262 HIS A N 1
ATOM 2112 C CA . HIS A 1 262 ? -14.084 -5.098 24.260 1.00 98.12 262 HIS A CA 1
ATOM 2113 C C . HIS A 1 262 ? -13.430 -4.345 25.422 1.00 98.12 262 HIS A C 1
ATOM 2115 O O . HIS A 1 262 ? -14.067 -4.185 26.465 1.00 98.12 262 HIS A O 1
ATOM 2121 N N . PHE A 1 263 ? -12.218 -3.821 25.227 1.00 97.06 263 PHE A N 1
ATOM 2122 C CA . PHE A 1 263 ? -11.524 -3.001 26.219 1.00 97.06 263 PHE A CA 1
ATOM 2123 C C . PHE A 1 263 ? -12.347 -1.769 26.594 1.00 97.06 263 PHE A C 1
ATOM 2125 O O . PHE A 1 263 ? -12.608 -1.521 27.770 1.00 97.06 263 PHE A O 1
ATOM 2132 N N . ARG A 1 264 ? -12.854 -1.049 25.588 1.00 95.44 264 ARG A N 1
ATOM 2133 C CA . ARG A 1 264 ? -13.695 0.141 25.773 1.00 95.44 264 ARG A CA 1
ATOM 2134 C C . ARG A 1 264 ? -15.018 -0.163 26.480 1.00 95.44 264 ARG A C 1
ATOM 2136 O O . ARG A 1 264 ? -15.562 0.712 27.148 1.00 95.44 264 ARG A O 1
ATOM 2143 N N . MET A 1 265 ? -15.527 -1.391 26.363 1.00 95.38 265 MET A N 1
ATOM 2144 C CA . MET A 1 265 ? -16.693 -1.885 27.107 1.00 95.38 265 MET A CA 1
ATOM 2145 C C . MET A 1 265 ? -16.370 -2.372 28.531 1.00 95.38 265 MET A C 1
ATOM 2147 O O . MET A 1 265 ? -17.296 -2.709 29.265 1.00 95.38 265 MET A O 1
ATOM 2151 N N . GLY A 1 266 ? -15.094 -2.426 28.926 1.00 95.06 266 GLY A N 1
ATOM 2152 C CA . GLY A 1 266 ? -14.644 -2.956 30.218 1.00 95.06 266 GLY A CA 1
ATOM 2153 C C . GLY A 1 266 ? -14.469 -4.479 30.261 1.00 95.06 266 GLY A C 1
ATOM 2154 O O . GLY A 1 266 ? -14.250 -5.034 31.333 1.00 95.06 266 GLY A O 1
ATOM 2155 N N . ASN A 1 267 ? -14.545 -5.164 29.118 1.00 97.12 267 ASN A N 1
ATOM 2156 C CA . ASN A 1 267 ? -14.365 -6.615 29.009 1.00 97.12 267 ASN A CA 1
ATOM 2157 C C . ASN A 1 267 ? -12.876 -6.950 28.813 1.00 97.12 267 ASN A C 1
ATOM 2159 O O . ASN A 1 267 ? -12.455 -7.310 27.711 1.00 97.12 267 ASN A O 1
ATOM 2163 N N . ILE A 1 268 ? -12.077 -6.778 29.867 1.00 96.81 268 ILE A N 1
ATOM 2164 C CA . ILE A 1 268 ? -10.605 -6.810 29.811 1.00 96.81 268 ILE A CA 1
ATOM 2165 C C . ILE A 1 268 ? -10.062 -8.166 29.332 1.00 96.81 268 ILE A C 1
ATOM 2167 O O . ILE A 1 268 ? -9.154 -8.203 28.505 1.00 96.81 268 ILE A O 1
ATOM 2171 N N . GLU A 1 269 ? -10.635 -9.281 29.785 1.00 96.38 269 GLU A N 1
ATOM 2172 C CA . GLU A 1 269 ? -10.162 -10.626 29.432 1.00 96.38 269 GLU A CA 1
ATOM 2173 C C . GLU A 1 269 ? -10.371 -10.948 27.946 1.00 96.38 269 GLU A C 1
ATOM 2175 O O . GLU A 1 269 ? -9.483 -11.493 27.288 1.00 96.38 269 GLU A O 1
ATOM 2180 N N . GLU A 1 270 ? -11.533 -10.585 27.391 1.00 98.06 270 GLU A N 1
ATOM 2181 C CA . GLU A 1 270 ? -11.791 -10.768 25.959 1.00 98.06 270 GLU A CA 1
ATOM 2182 C C . GLU A 1 270 ? -10.931 -9.819 25.120 1.00 98.06 270 GLU A C 1
ATOM 2184 O O . GLU A 1 270 ? -10.427 -10.228 24.073 1.00 98.06 270 GLU A O 1
ATOM 2189 N N . ALA A 1 271 ? -10.706 -8.588 25.590 1.00 98.38 271 ALA A N 1
ATOM 2190 C CA . ALA A 1 271 ? -9.821 -7.644 24.918 1.00 98.38 271 ALA A CA 1
ATOM 2191 C C . ALA A 1 271 ? -8.407 -8.217 24.754 1.00 98.38 271 ALA A C 1
ATOM 2193 O O . ALA A 1 271 ? -7.896 -8.286 23.637 1.00 98.38 271 ALA A O 1
ATOM 2194 N N . GLU A 1 272 ? -7.811 -8.708 25.845 1.00 98.19 272 GLU A N 1
ATOM 2195 C CA . GLU A 1 272 ? -6.473 -9.305 25.834 1.00 98.19 272 GLU A CA 1
ATOM 2196 C C . GLU A 1 272 ? -6.390 -10.485 24.864 1.00 98.19 272 GLU A C 1
ATOM 2198 O O . GLU A 1 272 ? -5.442 -10.585 24.085 1.00 98.19 272 GLU A O 1
ATOM 2203 N N . LYS A 1 273 ? -7.396 -11.364 24.870 1.00 98.31 273 LYS A N 1
ATOM 2204 C CA . LYS A 1 273 ? -7.448 -12.537 23.992 1.00 98.31 273 LYS A CA 1
ATOM 2205 C C . LYS A 1 273 ? -7.425 -12.151 22.512 1.00 98.31 273 LYS A C 1
ATOM 2207 O O . LYS A 1 273 ? -6.659 -12.737 21.745 1.00 98.31 273 LYS A O 1
ATOM 2212 N N . TYR A 1 274 ? -8.259 -11.194 22.103 1.00 98.69 274 TYR A N 1
ATOM 2213 C CA . TYR A 1 274 ? -8.316 -10.753 20.707 1.00 98.69 274 TYR A CA 1
ATOM 2214 C C . TYR A 1 274 ? -7.045 -10.008 20.290 1.00 98.69 274 TYR A C 1
ATOM 2216 O O . TYR A 1 274 ? -6.481 -10.339 19.248 1.00 98.69 274 TYR A O 1
ATOM 2224 N N . LEU A 1 275 ? -6.553 -9.084 21.120 1.00 98.62 275 LEU A N 1
ATOM 2225 C CA . LEU A 1 275 ? -5.341 -8.306 20.840 1.00 98.62 275 LEU A CA 1
ATOM 2226 C C . LEU A 1 275 ? -4.086 -9.182 20.797 1.00 98.62 275 LEU A C 1
ATOM 2228 O O . LEU A 1 275 ? -3.252 -9.025 19.912 1.00 98.62 275 LEU A O 1
ATOM 2232 N N . SER A 1 276 ? -3.975 -10.168 21.692 1.00 98.19 276 SER A N 1
ATOM 2233 C CA . SER A 1 276 ? -2.867 -11.131 21.670 1.00 98.19 276 SER A CA 1
ATOM 2234 C C . SER A 1 276 ? -2.882 -11.972 20.394 1.00 98.19 276 SER A C 1
ATOM 2236 O O . SER A 1 276 ? -1.833 -12.194 19.789 1.00 98.19 276 SER A O 1
ATOM 2238 N N . LYS A 1 277 ? -4.069 -12.413 19.941 1.00 98.44 277 LYS A N 1
ATOM 2239 C CA . LYS A 1 277 ? -4.205 -13.116 18.656 1.00 98.44 277 LYS A CA 1
ATOM 2240 C C . LYS A 1 277 ? -3.828 -12.194 17.493 1.00 98.44 277 LYS A C 1
ATOM 2242 O O . LYS A 1 277 ? -3.066 -12.619 16.629 1.00 98.44 277 LYS A O 1
ATOM 2247 N N . ALA A 1 278 ? -4.314 -10.954 17.485 1.00 98.50 278 ALA A N 1
ATOM 2248 C CA . ALA A 1 278 ? -4.006 -9.970 16.451 1.00 98.50 278 ALA A CA 1
ATOM 2249 C C . ALA A 1 278 ? -2.491 -9.733 16.331 1.00 98.50 278 ALA A C 1
ATOM 2251 O O . ALA A 1 278 ? -1.936 -9.899 15.246 1.00 98.50 278 ALA A O 1
ATOM 2252 N N . LEU A 1 279 ? -1.813 -9.485 17.457 1.00 97.88 279 LEU A N 1
ATOM 2253 C CA . LEU A 1 279 ? -0.371 -9.232 17.496 1.00 97.88 279 LEU A CA 1
ATOM 2254 C C . LEU A 1 279 ? 0.457 -10.456 17.073 1.00 97.88 279 LEU A C 1
ATOM 2256 O O . LEU A 1 279 ? 1.537 -10.313 16.511 1.00 97.88 279 LEU A O 1
ATOM 2260 N N . SER A 1 280 ? -0.048 -11.670 17.321 1.00 97.62 280 SER A N 1
ATOM 2261 C CA . SER A 1 280 ? 0.609 -12.904 16.865 1.00 97.62 280 SER A CA 1
ATOM 2262 C C . SER A 1 280 ? 0.541 -13.115 15.348 1.00 97.62 280 SER A C 1
ATOM 2264 O O . SER A 1 280 ? 1.362 -13.846 14.799 1.00 97.62 280 SER A O 1
ATOM 2266 N N . ILE A 1 281 ? -0.443 -12.502 14.679 1.00 97.56 281 ILE A N 1
ATOM 2267 C CA . ILE A 1 281 ? -0.619 -12.566 13.221 1.00 97.56 281 ILE A CA 1
ATOM 2268 C C . ILE A 1 281 ? 0.165 -11.439 12.549 1.00 97.56 281 ILE A C 1
ATOM 2270 O O . ILE A 1 281 ? 0.808 -11.664 11.526 1.00 97.56 281 ILE A O 1
ATOM 2274 N N . LEU A 1 282 ? 0.106 -10.236 13.121 1.00 96.50 282 LEU A N 1
ATOM 2275 C CA . LEU A 1 282 ? 0.770 -9.051 12.603 1.00 96.50 282 LEU A CA 1
ATOM 2276 C C . LEU A 1 282 ? 1.424 -8.286 13.755 1.00 96.50 282 LEU A C 1
ATOM 2278 O O . LEU A 1 282 ? 0.734 -7.753 14.623 1.00 96.50 282 LEU A O 1
ATOM 2282 N N . GLU A 1 283 ? 2.755 -8.208 13.742 1.00 94.38 283 GLU A N 1
ATOM 2283 C CA . GLU A 1 283 ? 3.512 -7.380 14.684 1.00 94.38 283 GLU A CA 1
ATOM 2284 C C . GLU A 1 283 ? 3.388 -5.896 14.298 1.00 94.38 283 GLU A C 1
ATOM 2286 O O . GLU A 1 283 ? 4.275 -5.331 13.661 1.00 94.38 283 GLU A O 1
ATOM 2291 N N . ASP A 1 284 ? 2.262 -5.277 14.656 1.00 95.62 284 ASP A N 1
ATOM 2292 C CA . ASP A 1 284 ? 1.951 -3.876 14.361 1.00 95.62 284 ASP A CA 1
ATOM 2293 C C . ASP A 1 284 ? 2.041 -2.979 15.621 1.00 95.62 284 ASP A C 1
ATOM 2295 O O . ASP A 1 284 ? 1.585 -3.386 16.699 1.00 95.62 284 ASP A O 1
ATOM 2299 N N . PRO A 1 285 ? 2.612 -1.759 15.518 1.00 96.19 285 PRO A N 1
ATOM 2300 C CA . PRO A 1 285 ? 2.730 -0.818 16.635 1.00 96.19 285 PRO A CA 1
ATOM 2301 C C . PRO A 1 285 ? 1.408 -0.421 17.302 1.00 96.19 285 PRO A C 1
ATOM 2303 O O . PRO A 1 285 ? 1.378 -0.235 18.517 1.00 96.19 285 PRO A O 1
ATOM 2306 N N . GLU A 1 286 ? 0.316 -0.291 16.547 1.00 95.38 286 GLU A N 1
ATOM 2307 C CA . GLU A 1 286 ? -0.999 0.066 17.088 1.00 95.38 286 GLU A CA 1
ATOM 2308 C C . GLU A 1 286 ? -1.560 -1.068 17.942 1.00 95.38 286 GLU A C 1
ATOM 2310 O O . GLU A 1 286 ? -1.910 -0.853 19.104 1.00 95.38 286 GLU A O 1
ATOM 2315 N N . ILE A 1 287 ? -1.527 -2.292 17.409 1.00 98.00 287 ILE A N 1
ATOM 2316 C CA . ILE A 1 287 ? -1.979 -3.498 18.116 1.00 98.00 287 ILE A CA 1
ATOM 2317 C C . ILE A 1 287 ? -1.160 -3.700 19.398 1.00 98.00 287 ILE A C 1
ATOM 2319 O O . ILE A 1 287 ? -1.702 -4.006 20.465 1.00 98.00 287 ILE A O 1
ATOM 2323 N N . ALA A 1 288 ? 0.159 -3.496 19.315 1.00 97.81 288 ALA A N 1
ATOM 2324 C CA . ALA A 1 288 ? 1.049 -3.556 20.468 1.00 97.81 288 ALA A CA 1
ATOM 2325 C C . ALA A 1 288 ? 0.684 -2.502 21.525 1.00 97.81 288 ALA A C 1
ATOM 2327 O O . ALA A 1 288 ? 0.683 -2.812 22.720 1.00 97.81 288 ALA A O 1
ATOM 2328 N N . GLY A 1 289 ? 0.338 -1.285 21.100 1.00 97.56 289 GLY A N 1
ATOM 2329 C CA . GLY A 1 289 ? -0.156 -0.218 21.968 1.00 97.56 289 GLY A CA 1
ATOM 2330 C C . GLY A 1 289 ? -1.440 -0.616 22.695 1.00 97.56 289 GLY A C 1
ATOM 2331 O O . GLY A 1 289 ? -1.458 -0.629 23.927 1.00 97.56 289 GLY A O 1
ATOM 2332 N N . HIS A 1 290 ? -2.472 -1.035 21.958 1.00 98.12 290 HIS A N 1
ATOM 2333 C CA . HIS A 1 290 ? -3.748 -1.474 22.531 1.00 98.12 290 HIS A CA 1
ATOM 2334 C C . HIS A 1 290 ? -3.573 -2.621 23.536 1.00 98.12 290 HIS A C 1
ATOM 2336 O O . HIS A 1 290 ? -4.103 -2.557 24.648 1.00 98.12 290 HIS A O 1
ATOM 2342 N N . LEU A 1 291 ? -2.798 -3.659 23.190 1.00 98.38 291 LEU A N 1
ATOM 2343 C CA . LEU A 1 291 ? -2.544 -4.783 24.100 1.00 98.38 291 LEU A CA 1
ATOM 2344 C C . LEU A 1 291 ? -1.830 -4.320 25.372 1.00 98.38 291 LEU A C 1
ATOM 2346 O O . LEU A 1 291 ? -2.157 -4.761 26.473 1.00 98.38 291 LEU A O 1
ATOM 2350 N N . SER A 1 292 ? -0.875 -3.406 25.228 1.00 98.00 292 SER A N 1
ATOM 2351 C CA . SER A 1 292 ? -0.134 -2.864 26.362 1.00 98.00 292 SER A CA 1
ATOM 2352 C C . SER A 1 292 ? -1.035 -2.066 27.305 1.00 98.00 292 SER A C 1
ATOM 2354 O O . SER A 1 292 ? -0.889 -2.184 28.519 1.00 98.00 292 SER A O 1
ATOM 2356 N N . GLU A 1 293 ? -2.011 -1.311 26.790 1.00 97.06 293 GLU A N 1
ATOM 2357 C CA . GLU A 1 293 ? -3.012 -0.630 27.625 1.00 97.06 293 GLU A CA 1
ATOM 2358 C C . GLU A 1 293 ? -3.892 -1.611 28.409 1.00 97.06 293 GLU A C 1
ATOM 2360 O O . GLU A 1 293 ? -4.133 -1.412 29.603 1.00 97.06 293 GLU A O 1
ATOM 2365 N N . VAL A 1 294 ? -4.324 -2.701 27.767 1.00 97.69 294 VAL A N 1
ATOM 2366 C CA . VAL A 1 294 ? -5.101 -3.768 28.418 1.00 97.69 294 VAL A CA 1
ATOM 2367 C C . VAL A 1 294 ? -4.303 -4.426 29.543 1.00 97.69 294 VAL A C 1
ATOM 2369 O O . VAL A 1 294 ? -4.797 -4.543 30.667 1.00 97.69 294 VAL A O 1
ATOM 2372 N N . LEU A 1 295 ? -3.058 -4.823 29.265 1.00 97.44 295 LEU A N 1
ATOM 2373 C CA . LEU A 1 295 ? -2.178 -5.454 30.251 1.00 97.44 295 LEU A CA 1
ATOM 2374 C C . LEU A 1 295 ? -1.854 -4.513 31.411 1.00 97.44 295 LEU A C 1
ATOM 2376 O O . LEU A 1 295 ? -1.795 -4.954 32.560 1.00 97.44 295 LEU A O 1
ATOM 2380 N N . TRP A 1 296 ? -1.695 -3.219 31.127 1.00 96.56 296 TRP A N 1
ATOM 2381 C CA . TRP A 1 296 ? -1.479 -2.215 32.158 1.00 96.56 296 TRP A CA 1
ATOM 2382 C C . TRP A 1 296 ? -2.661 -2.140 33.127 1.00 96.56 296 TRP A C 1
ATOM 2384 O O . TRP A 1 296 ? -2.468 -2.279 34.331 1.00 96.56 296 TRP A O 1
ATOM 2394 N N . LEU A 1 297 ? -3.898 -2.013 32.627 1.00 94.81 297 LEU A N 1
ATOM 2395 C CA . LEU A 1 297 ? -5.086 -1.978 33.495 1.00 94.81 297 LEU A CA 1
ATOM 2396 C C . LEU A 1 297 ? -5.293 -3.267 34.299 1.00 94.81 297 LEU A C 1
ATOM 2398 O O . LEU A 1 297 ? -5.858 -3.227 35.390 1.00 94.81 297 LEU A O 1
ATOM 2402 N N . ARG A 1 298 ? -4.823 -4.405 33.783 1.00 93.81 298 ARG A N 1
ATOM 2403 C CA . ARG A 1 298 ? -4.874 -5.705 34.463 1.00 93.81 298 ARG A CA 1
ATOM 2404 C C . ARG A 1 298 ? -3.805 -5.863 35.559 1.00 93.81 298 ARG A C 1
ATOM 2406 O O . ARG A 1 298 ? -3.825 -6.846 36.296 1.00 93.81 298 ARG A O 1
ATOM 2413 N N . GLY A 1 299 ? -2.880 -4.910 35.691 1.00 94.88 299 GLY A N 1
ATOM 2414 C CA . GLY A 1 299 ? -1.772 -4.961 36.649 1.00 94.88 299 GLY A CA 1
ATOM 2415 C C . GLY A 1 299 ? -0.530 -5.695 36.133 1.00 94.88 299 GLY A C 1
ATOM 2416 O O . GLY A 1 299 ? 0.451 -5.843 36.861 1.00 94.88 299 GLY A O 1
ATOM 2417 N N . GLU A 1 300 ? -0.519 -6.130 34.871 1.00 96.50 300 GLU A N 1
ATOM 2418 C CA . GLU A 1 300 ? 0.613 -6.813 34.231 1.00 96.50 300 GLU A CA 1
ATOM 2419 C C . GLU A 1 300 ? 1.612 -5.800 33.638 1.00 96.50 300 GLU A C 1
ATOM 2421 O O . GLU A 1 300 ? 2.050 -5.909 32.491 1.00 96.50 300 GLU A O 1
ATOM 2426 N N . HIS A 1 301 ? 1.990 -4.800 34.442 1.00 96.50 301 HIS A N 1
ATOM 2427 C CA . HIS A 1 301 ? 2.756 -3.620 34.013 1.00 96.50 301 HIS A CA 1
ATOM 2428 C C . HIS A 1 301 ? 4.082 -3.975 33.329 1.00 96.50 301 HIS A C 1
ATOM 2430 O O . HIS A 1 301 ? 4.439 -3.388 32.310 1.00 96.50 301 HIS A O 1
ATOM 2436 N N . GLN A 1 302 ? 4.798 -4.972 33.858 1.00 96.50 302 GLN A N 1
ATOM 2437 C CA . GLN A 1 302 ? 6.082 -5.398 33.304 1.00 96.50 302 GLN A CA 1
ATOM 2438 C C . GLN A 1 302 ? 5.937 -5.916 31.865 1.00 96.50 302 GLN A C 1
ATOM 2440 O O . GLN A 1 302 ? 6.717 -5.541 30.993 1.00 96.50 302 GLN A O 1
ATOM 2445 N N . LYS A 1 303 ? 4.897 -6.715 31.593 1.00 96.50 303 LYS A N 1
ATOM 2446 C CA . LYS A 1 303 ? 4.625 -7.221 30.242 1.00 96.50 303 LYS A CA 1
ATOM 2447 C C . LYS A 1 303 ? 4.200 -6.101 29.296 1.00 96.50 303 LYS A C 1
ATOM 2449 O O . LYS A 1 303 ? 4.645 -6.081 28.155 1.00 96.50 303 LYS A O 1
ATOM 2454 N N . ALA A 1 304 ? 3.381 -5.159 29.767 1.00 97.25 304 ALA A N 1
ATOM 2455 C CA . ALA A 1 304 ? 2.987 -3.993 28.976 1.00 97.25 304 ALA A CA 1
ATOM 2456 C C . ALA A 1 304 ? 4.215 -3.182 28.519 1.00 97.25 304 ALA A C 1
ATOM 2458 O O . ALA A 1 304 ? 4.354 -2.876 27.338 1.00 97.25 304 ALA A O 1
ATOM 2459 N N . ILE A 1 305 ? 5.158 -2.911 29.430 1.00 96.62 305 ILE A N 1
ATOM 2460 C CA . ILE A 1 305 ? 6.412 -2.206 29.115 1.00 96.62 305 ILE A CA 1
ATOM 2461 C C . ILE A 1 305 ? 7.266 -3.001 28.117 1.00 96.62 305 ILE A C 1
ATOM 2463 O O . ILE A 1 305 ? 7.832 -2.425 27.187 1.00 96.62 305 ILE A O 1
ATOM 2467 N N . GLU A 1 306 ? 7.370 -4.320 28.281 1.00 96.50 306 GLU A N 1
ATOM 2468 C CA . GLU A 1 306 ? 8.124 -5.182 27.362 1.00 96.50 306 GLU A CA 1
ATOM 2469 C C . GLU A 1 306 ? 7.560 -5.157 25.938 1.00 96.50 306 GLU A C 1
ATOM 2471 O O . GLU A 1 306 ? 8.335 -5.054 24.983 1.00 96.50 306 GLU A O 1
ATOM 2476 N N . ILE A 1 307 ? 6.232 -5.196 25.791 1.00 97.00 307 ILE A N 1
ATOM 2477 C CA . ILE A 1 307 ? 5.563 -5.124 24.487 1.00 97.00 307 ILE A CA 1
ATOM 2478 C C . ILE A 1 307 ? 5.808 -3.765 23.829 1.00 97.00 307 ILE A C 1
ATOM 2480 O O . ILE A 1 307 ? 6.260 -3.733 22.683 1.00 97.00 307 ILE A O 1
ATOM 2484 N N . VAL A 1 308 ? 5.604 -2.657 24.552 1.00 97.12 308 VAL A N 1
ATOM 2485 C CA . VAL A 1 308 ? 5.882 -1.305 24.032 1.00 97.12 308 VAL A CA 1
ATOM 2486 C C . VAL A 1 308 ? 7.342 -1.172 23.602 1.00 97.12 308 VAL A C 1
ATOM 2488 O O . VAL A 1 308 ? 7.622 -0.725 22.493 1.00 97.12 308 VAL A O 1
ATOM 2491 N N . ASN A 1 309 ? 8.289 -1.620 24.430 1.00 96.06 309 ASN A N 1
ATOM 2492 C CA . ASN A 1 309 ? 9.715 -1.546 24.111 1.00 96.06 309 ASN A CA 1
ATOM 2493 C C . ASN A 1 309 ? 10.093 -2.411 22.902 1.00 96.06 309 ASN A C 1
ATOM 2495 O O . ASN A 1 309 ? 10.946 -2.012 22.108 1.00 96.06 309 ASN A O 1
ATOM 2499 N N . LYS A 1 310 ? 9.492 -3.599 22.748 1.00 96.38 310 LYS A N 1
ATOM 2500 C CA . LYS A 1 310 ? 9.697 -4.434 21.557 1.00 96.38 310 LYS A CA 1
ATOM 2501 C C . LYS A 1 310 ? 9.175 -3.718 20.310 1.00 96.38 310 LYS A C 1
ATOM 2503 O O . LYS A 1 310 ? 9.902 -3.648 19.323 1.00 96.38 310 LYS A O 1
ATOM 2508 N N . ALA A 1 311 ? 7.968 -3.160 20.368 1.00 96.00 311 ALA A N 1
ATOM 2509 C CA . ALA A 1 311 ? 7.363 -2.460 19.240 1.00 96.00 311 ALA A CA 1
ATOM 2510 C C . ALA A 1 311 ? 8.141 -1.184 18.862 1.00 96.00 311 ALA A C 1
ATOM 2512 O O . ALA A 1 311 ? 8.423 -0.971 17.687 1.00 96.00 311 ALA A O 1
ATOM 2513 N N . LEU A 1 312 ? 8.618 -0.402 19.839 1.00 96.31 312 LEU A N 1
ATOM 2514 C CA . LEU A 1 312 ? 9.462 0.778 19.598 1.00 96.31 312 LEU A CA 1
ATOM 2515 C C . LEU A 1 312 ? 10.830 0.441 18.991 1.00 96.31 312 LEU A C 1
ATOM 2517 O O . LEU A 1 312 ? 11.392 1.260 18.274 1.00 96.31 312 LEU A O 1
ATOM 2521 N N . LYS A 1 313 ? 11.383 -0.759 19.211 1.00 95.81 313 LYS A N 1
ATOM 2522 C CA . LYS A 1 313 ? 12.602 -1.178 18.489 1.00 95.81 313 LYS A CA 1
ATOM 2523 C C . LYS A 1 313 ? 12.357 -1.322 16.988 1.00 95.81 313 LYS A C 1
ATOM 2525 O O . LYS A 1 313 ? 13.261 -1.041 16.207 1.00 95.81 313 LYS A O 1
ATOM 2530 N N . ALA A 1 314 ? 11.167 -1.776 16.598 1.00 92.56 314 ALA A N 1
ATOM 2531 C CA . ALA A 1 314 ? 10.774 -1.917 15.199 1.00 92.56 314 ALA A CA 1
ATOM 2532 C C . ALA A 1 314 ? 10.240 -0.602 14.605 1.00 92.56 314 ALA A C 1
ATOM 2534 O O . ALA A 1 314 ? 10.381 -0.362 13.409 1.00 92.56 314 ALA A O 1
ATOM 2535 N N . SER A 1 315 ? 9.639 0.261 15.426 1.00 94.25 315 SER A N 1
ATOM 2536 C CA . SER A 1 315 ? 9.068 1.548 15.013 1.00 94.25 315 SER A CA 1
ATOM 2537 C C . SER A 1 315 ? 9.450 2.662 15.996 1.00 94.25 315 SER A C 1
ATOM 2539 O O . SER A 1 315 ? 8.614 3.091 16.793 1.00 94.25 315 SER A O 1
ATOM 2541 N N . PRO A 1 316 ? 10.709 3.150 15.951 1.00 94.50 316 PRO A N 1
ATOM 2542 C CA . PRO A 1 316 ? 11.240 4.085 16.951 1.00 94.50 316 PRO A CA 1
ATOM 2543 C C . PRO A 1 316 ? 10.538 5.444 17.002 1.00 94.50 316 PRO A C 1
ATOM 2545 O O . PRO A 1 316 ? 10.622 6.141 18.007 1.00 94.50 316 PRO A O 1
ATOM 2548 N N . GLU A 1 317 ? 9.857 5.822 15.921 1.00 93.50 317 GLU A N 1
ATOM 2549 C CA . GLU A 1 317 ? 9.200 7.122 15.761 1.00 93.50 317 GLU A CA 1
ATOM 2550 C C . GLU A 1 317 ? 7.672 7.053 15.961 1.00 93.50 317 GLU A C 1
ATOM 2552 O O . GLU A 1 317 ? 6.974 8.039 15.712 1.00 93.50 317 GLU A O 1
ATOM 2557 N N . ASP A 1 318 ? 7.113 5.913 16.404 1.00 95.44 318 ASP A N 1
ATOM 2558 C CA . ASP A 1 318 ? 5.669 5.821 16.655 1.00 95.44 318 ASP A CA 1
ATOM 2559 C C . ASP A 1 318 ? 5.276 6.670 17.878 1.00 95.44 318 ASP A C 1
ATOM 2561 O O . ASP A 1 318 ? 5.482 6.313 19.040 1.00 95.44 318 ASP A O 1
ATOM 2565 N N . ASN A 1 319 ? 4.659 7.818 17.595 1.00 93.19 319 ASN A N 1
ATOM 2566 C CA . ASN A 1 319 ? 4.241 8.790 18.602 1.00 93.19 319 ASN A CA 1
ATOM 2567 C C . ASN A 1 319 ? 3.234 8.242 19.627 1.00 93.19 319 ASN A C 1
ATOM 2569 O O . ASN A 1 319 ? 3.158 8.777 20.735 1.00 93.19 319 ASN A O 1
ATOM 2573 N N . ARG A 1 320 ? 2.421 7.232 19.285 1.00 93.38 320 ARG A N 1
ATOM 2574 C CA . ARG A 1 320 ? 1.442 6.646 20.218 1.00 93.38 320 ARG A CA 1
ATOM 2575 C C . ARG A 1 320 ? 2.172 5.805 21.252 1.00 93.38 320 ARG A C 1
ATOM 2577 O O . ARG A 1 320 ? 1.935 5.968 22.447 1.00 93.38 320 ARG A O 1
ATOM 2584 N N . LEU A 1 321 ? 3.108 4.978 20.791 1.00 96.00 321 LEU A N 1
ATOM 2585 C CA . LEU A 1 321 ? 3.934 4.148 21.657 1.00 96.00 321 LEU A CA 1
ATOM 2586 C C . LEU A 1 321 ? 4.869 4.974 22.542 1.00 96.00 321 LEU A C 1
ATOM 2588 O O . LEU A 1 321 ? 4.989 4.663 23.723 1.00 96.00 321 LEU A O 1
ATOM 2592 N N . LEU A 1 322 ? 5.471 6.048 22.020 1.00 95.75 322 LEU A N 1
ATOM 2593 C CA . LEU A 1 322 ? 6.301 6.958 22.821 1.00 95.75 322 LEU A CA 1
ATOM 2594 C C . LEU A 1 322 ? 5.496 7.591 23.968 1.00 95.75 322 LEU A C 1
ATOM 2596 O O . LEU A 1 322 ? 5.903 7.526 25.125 1.00 95.75 322 LEU A O 1
ATOM 2600 N N . LYS A 1 323 ? 4.293 8.106 23.679 1.00 94.94 323 LYS A N 1
ATOM 2601 C CA . LYS A 1 323 ? 3.388 8.637 24.717 1.00 94.94 323 LYS A CA 1
ATOM 2602 C C . LYS A 1 323 ? 2.985 7.573 25.738 1.00 94.94 323 LYS A C 1
ATOM 2604 O O . LYS A 1 323 ? 2.836 7.879 26.921 1.00 94.94 323 LYS A O 1
ATOM 2609 N N . LEU A 1 324 ? 2.767 6.339 25.284 1.00 94.62 324 LEU A N 1
ATOM 2610 C CA . LEU A 1 324 ? 2.399 5.229 26.154 1.00 94.62 324 LEU A CA 1
ATOM 2611 C C . LEU A 1 324 ? 3.555 4.835 27.083 1.00 94.62 324 LEU A C 1
ATOM 2613 O O . LEU A 1 324 ? 3.332 4.645 28.277 1.00 94.62 324 LEU A O 1
ATOM 2617 N N . GLN A 1 325 ? 4.778 4.779 26.551 1.00 94.50 325 GLN A N 1
ATOM 2618 C CA . GLN A 1 325 ? 5.999 4.534 27.314 1.00 94.50 325 GLN A CA 1
ATOM 2619 C C . GLN A 1 325 ? 6.188 5.593 28.406 1.00 94.50 325 GLN A C 1
ATOM 2621 O O . GLN A 1 325 ? 6.374 5.230 29.565 1.00 94.50 325 GLN A O 1
ATOM 2626 N N . ASP A 1 326 ? 6.061 6.879 28.066 1.00 93.19 326 ASP A N 1
ATOM 2627 C CA . ASP A 1 326 ? 6.173 7.977 29.034 1.00 93.19 326 ASP A CA 1
ATOM 2628 C C . ASP A 1 326 ? 5.145 7.845 30.166 1.00 93.19 326 ASP A C 1
ATOM 2630 O O . ASP A 1 326 ? 5.469 8.045 31.337 1.00 93.19 326 ASP A O 1
ATOM 2634 N N . ARG A 1 327 ? 3.905 7.461 29.833 1.00 94.25 327 ARG A N 1
ATOM 2635 C CA . ARG A 1 327 ? 2.821 7.263 30.807 1.00 94.25 327 ARG A CA 1
ATOM 2636 C C . ARG A 1 327 ? 3.071 6.081 31.745 1.00 94.25 327 ARG A C 1
ATOM 2638 O O . ARG A 1 327 ? 2.643 6.132 32.889 1.00 94.25 327 ARG A O 1
ATOM 2645 N N . PHE A 1 328 ? 3.728 5.022 31.277 1.00 91.88 328 PHE A N 1
ATOM 2646 C CA . PHE A 1 328 ? 4.028 3.833 32.085 1.00 91.88 328 PHE A CA 1
ATOM 2647 C C . PHE A 1 328 ? 5.190 4.027 33.069 1.00 91.88 328 PHE A C 1
ATOM 2649 O O . PHE A 1 328 ? 5.398 3.188 33.942 1.00 91.88 328 PHE A O 1
ATOM 2656 N N . VAL A 1 329 ? 5.965 5.104 32.932 1.00 82.88 329 VAL A N 1
ATOM 2657 C CA . VAL A 1 329 ? 7.129 5.391 33.790 1.00 82.88 329 VAL A CA 1
ATOM 2658 C C . VAL A 1 329 ? 6.814 6.442 34.871 1.00 82.88 329 VAL A C 1
ATOM 2660 O O . VAL A 1 329 ? 7.611 6.617 35.794 1.00 82.88 329 VAL A O 1
ATOM 2663 N N . GLN A 1 330 ? 5.663 7.120 34.782 1.00 71.69 330 GLN A N 1
ATOM 2664 C CA . GLN A 1 330 ? 5.184 8.120 35.753 1.00 71.69 330 GLN A CA 1
ATOM 2665 C C . GLN A 1 330 ? 4.428 7.487 36.924 1.00 71.69 330 GLN A C 1
ATOM 2667 O O . GLN A 1 330 ? 4.628 7.972 38.061 1.00 71.69 330 GLN A O 1
#

Sequence (330 aa):
REMTRKSPDDAELLHSLARMLVKANRYEDAHSQYQKALKLQPENFDLLYSLALLEVELKTYDEAVTNLTKLAESSTHADDAHYYLGRVEEERQAYDIALSWYIKISSGERFMDAQTRVAGMLGKLGKMQEAHAHLARLRNSFADEASIVHLHMADGDLYRLNNEFKKAYEHYTIVLKTYPKNIDILYARAMIGEKLERIDWLERDLTAIIELEPKNATALNALGYTLADHSKNLPQAFKYIKRALSIRPDDAAILDSMGWVHFRMGNIEEAEKYLSKALSILED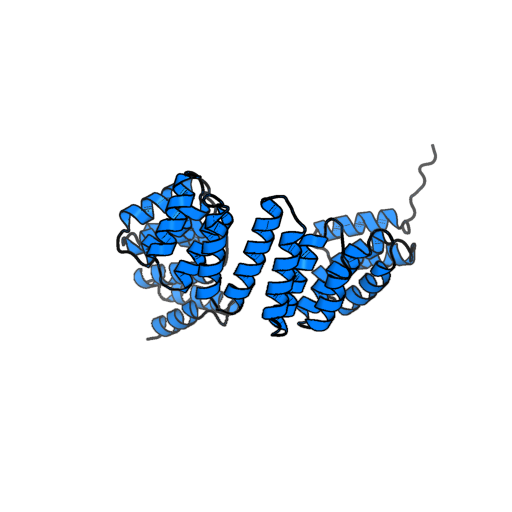PEIAGHLSEVLWLRGEHQKAIEIVNKALKASPEDNRLLKLQDRFVQ

pLDDT: mean 94.55, std 8.43, range [38.03, 98.81]

Secondary structure (DSSP, 8-state):
-------TT-HHHHHHHHHHHHHTT-HHHHHHHHHHHHHH-TT-HHHHHHHHHHHHHTT-HHHHHHHHHHHTT-TTTHHHHHHHHHHHHHHTT-HHHHHHHHTT--SSTTHHHHHHHHHHHHHHTT-HHHHHHHHHHHHTT--SHHHHHHHHHHHHHHHHHTT-HHHHHHHHHHHHHH-TT-HHHHHHHHHHHHHTT-HHHHHHHHHHHHHH-TT-HHHHHHHHHHHHHH-S-HHHHHHHHHHHHHH-TT-HHHHHHHHHHHHHTT-HHHHHHHHHHHHHH---HHHHHHHHHHHHHTT-HHHHHHHHHHHHHH-TT-HHHHHHHHHHH-